Protein AF-A0A4Y2KML9-F1 (afdb_monomer_lite)

Structure (mmCIF, N/CA/C/O backbone):
data_AF-A0A4Y2KML9-F1
#
_entry.id   AF-A0A4Y2KML9-F1
#
loop_
_atom_site.group_PDB
_atom_site.id
_atom_site.type_symbol
_atom_site.label_atom_id
_atom_site.label_alt_id
_atom_site.label_comp_id
_atom_site.label_asym_id
_atom_site.label_entity_id
_atom_site.label_seq_id
_atom_site.pdbx_PDB_ins_code
_atom_site.Cartn_x
_atom_site.Cartn_y
_atom_site.Cartn_z
_atom_site.occupancy
_atom_site.B_iso_or_equiv
_atom_site.auth_seq_id
_atom_site.auth_comp_id
_atom_site.auth_asym_id
_atom_site.auth_atom_id
_atom_site.pdbx_PDB_model_num
ATOM 1 N N . MET A 1 1 ? -44.188 -19.562 50.769 1.00 48.34 1 MET A N 1
ATOM 2 C CA . MET A 1 1 ? -44.183 -19.152 49.344 1.00 48.34 1 MET A CA 1
ATOM 3 C C . MET A 1 1 ? -45.116 -17.981 49.024 1.00 48.34 1 MET A C 1
ATOM 5 O O . MET A 1 1 ? -44.827 -17.300 48.056 1.00 48.34 1 MET A O 1
ATOM 9 N N . LEU A 1 2 ? -46.196 -17.714 49.779 1.00 52.53 2 LEU A N 1
ATOM 10 C CA . LEU A 1 2 ? -47.067 -16.542 49.535 1.00 52.53 2 LEU A CA 1
ATOM 11 C C . LEU A 1 2 ? -46.598 -15.245 50.235 1.00 52.53 2 LEU A C 1
ATOM 13 O O . LEU A 1 2 ? -46.900 -14.156 49.758 1.00 52.53 2 LEU A O 1
ATOM 17 N N . GLU A 1 3 ? -45.834 -15.335 51.329 1.00 53.62 3 GLU A N 1
ATOM 18 C CA . GLU A 1 3 ? -45.327 -14.147 52.048 1.00 53.62 3 GLU A CA 1
ATOM 19 C C . GLU A 1 3 ? -44.185 -13.434 51.309 1.00 53.62 3 GLU A C 1
ATOM 21 O O . GLU A 1 3 ? -44.207 -12.212 51.192 1.00 53.62 3 GLU A O 1
ATOM 26 N N . GLU A 1 4 ? -43.254 -14.180 50.704 1.00 56.12 4 GLU A N 1
ATOM 27 C CA . GLU A 1 4 ? -42.135 -13.605 49.934 1.00 56.12 4 GLU A CA 1
ATOM 28 C C . GLU A 1 4 ? -42.608 -12.809 48.705 1.00 56.12 4 GLU A C 1
ATOM 30 O O . GLU A 1 4 ? -41.974 -11.827 48.320 1.00 56.12 4 GLU A O 1
ATOM 35 N N . SER A 1 5 ? -43.747 -13.179 48.098 1.00 61.53 5 SER A N 1
ATOM 36 C CA . SER A 1 5 ? -44.307 -12.405 46.983 1.00 61.53 5 SER A CA 1
ATOM 37 C C . SER A 1 5 ? -44.914 -11.077 47.431 1.00 61.53 5 SER A C 1
ATOM 39 O O . SER A 1 5 ? -44.909 -10.129 46.653 1.00 61.53 5 SER A O 1
ATOM 41 N N . SER A 1 6 ? -45.412 -10.997 48.669 1.00 72.19 6 SER A N 1
ATOM 42 C CA . SER A 1 6 ? -46.031 -9.787 49.228 1.00 72.19 6 SER A CA 1
ATOM 43 C C . SER A 1 6 ? -44.983 -8.725 49.575 1.00 72.19 6 SER A C 1
ATOM 45 O O . SER A 1 6 ? -45.128 -7.559 49.207 1.00 72.19 6 SER A O 1
ATOM 47 N N . GLU A 1 7 ? -43.872 -9.133 50.198 1.00 75.00 7 GLU A N 1
ATOM 48 C CA . GLU A 1 7 ? -42.750 -8.227 50.479 1.00 75.00 7 GLU A CA 1
ATOM 49 C C . GLU A 1 7 ? -42.095 -7.711 49.197 1.00 75.00 7 GLU A C 1
ATOM 51 O O . GLU A 1 7 ? -41.785 -6.522 49.092 1.00 75.00 7 GLU A O 1
ATOM 56 N N . LEU A 1 8 ? -41.932 -8.578 48.193 1.00 75.25 8 LEU A N 1
ATOM 57 C CA . LEU A 1 8 ? -41.386 -8.183 46.899 1.00 75.25 8 LEU A CA 1
ATOM 58 C C . LEU A 1 8 ? -42.303 -7.183 46.179 1.00 75.25 8 LEU A C 1
ATOM 60 O O . LEU A 1 8 ? -41.810 -6.192 45.646 1.00 75.25 8 LEU A O 1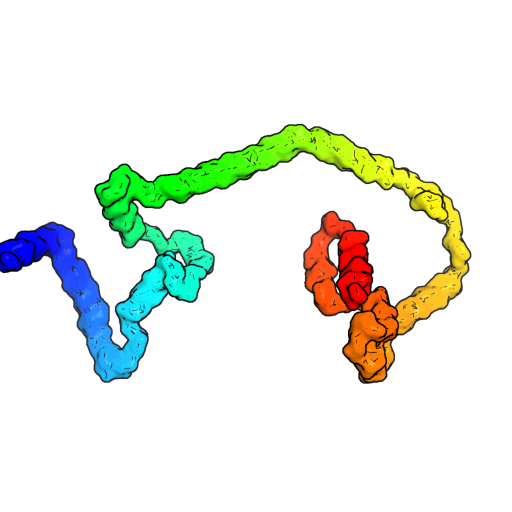
ATOM 64 N N . LEU A 1 9 ? -43.622 -7.400 46.203 1.00 76.31 9 LEU A N 1
ATOM 65 C CA . LEU A 1 9 ? -44.612 -6.469 45.648 1.00 76.31 9 LEU A CA 1
ATOM 66 C C . LEU A 1 9 ? -44.561 -5.105 46.342 1.00 76.31 9 LEU A C 1
ATOM 68 O O . LEU A 1 9 ? -44.447 -4.085 45.668 1.00 76.31 9 LEU A O 1
ATOM 72 N N . SER A 1 10 ? -44.537 -5.086 47.676 1.00 79.31 10 SER A N 1
ATOM 73 C CA . SER A 1 10 ? -44.427 -3.853 48.466 1.00 79.31 10 SER A CA 1
ATOM 74 C C . SER A 1 10 ? -43.116 -3.098 48.192 1.00 79.31 10 SER A C 1
ATOM 76 O O . SER A 1 10 ? -43.088 -1.869 48.057 1.00 79.31 10 SER A O 1
ATOM 78 N N . LEU A 1 11 ? -42.006 -3.822 48.011 1.00 75.69 11 LEU A N 1
ATOM 79 C CA . LEU A 1 11 ? -40.723 -3.242 47.612 1.00 75.69 11 LEU A CA 1
ATOM 80 C C . LEU A 1 11 ? -40.768 -2.674 46.181 1.00 75.69 11 LEU A C 1
ATOM 82 O O . LEU A 1 11 ? -40.203 -1.612 45.904 1.00 75.69 11 LEU A O 1
ATOM 86 N N . MET A 1 12 ? -41.445 -3.355 45.258 1.00 70.12 12 MET A N 1
ATOM 87 C CA . MET A 1 12 ? -41.606 -2.906 43.873 1.00 70.12 12 MET A CA 1
ATOM 88 C C . MET A 1 12 ? -42.525 -1.682 43.760 1.00 70.12 12 MET A C 1
ATOM 90 O O . MET A 1 12 ? -42.258 -0.801 42.940 1.00 70.12 12 MET A O 1
ATOM 94 N N . GLU A 1 13 ? -43.563 -1.592 44.591 1.00 77.19 13 GLU A N 1
ATOM 95 C CA . GLU A 1 13 ? -44.443 -0.423 44.684 1.00 77.19 13 GLU A CA 1
ATOM 96 C C . GLU A 1 13 ? -43.721 0.777 45.306 1.00 77.19 13 GLU A C 1
ATOM 98 O O . GLU A 1 13 ? -43.685 1.853 44.705 1.00 77.19 13 GLU A O 1
ATOM 103 N N . SER A 1 14 ? -43.069 0.592 46.459 1.00 78.06 14 SER A N 1
ATOM 104 C CA . SER A 1 14 ? -42.352 1.671 47.161 1.00 78.06 14 SER A CA 1
ATOM 105 C C . SER A 1 14 ? -41.148 2.213 46.383 1.00 78.06 14 SER A C 1
ATOM 107 O O . SER A 1 14 ? -40.857 3.407 46.445 1.00 78.06 14 SER A O 1
ATOM 109 N N . SER A 1 15 ? -40.470 1.370 45.598 1.00 76.56 15 SER A N 1
ATOM 110 C CA . SER A 1 15 ? -39.380 1.792 44.706 1.00 76.56 15 SER A CA 1
ATOM 111 C C . SER A 1 15 ? -39.860 2.444 43.403 1.00 76.56 15 SER A C 1
ATOM 113 O O . SER A 1 15 ? -39.039 2.945 42.632 1.00 76.56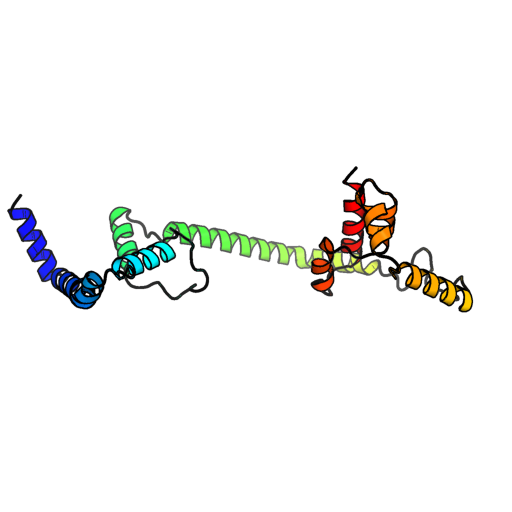 15 SER A O 1
ATOM 115 N N . GLY A 1 16 ? -41.169 2.432 43.124 1.00 74.12 16 GLY A N 1
ATOM 116 C CA . GLY A 1 16 ? -41.745 2.903 41.863 1.00 74.12 16 GLY A CA 1
ATOM 117 C C . GLY A 1 16 ? -41.443 1.998 40.663 1.00 74.12 16 GLY A C 1
ATOM 118 O O . GLY A 1 16 ? -41.801 2.338 39.536 1.00 74.12 16 GLY A O 1
ATOM 119 N N . MET A 1 17 ? -40.805 0.844 40.885 1.00 72.44 17 MET A N 1
ATOM 120 C CA . MET A 1 17 ? -40.477 -0.130 39.846 1.00 72.44 17 MET A CA 1
ATOM 121 C C . MET A 1 17 ? -41.741 -0.698 39.203 1.00 72.44 17 MET A C 1
ATOM 123 O O . MET A 1 17 ? -41.779 -0.842 37.984 1.00 72.44 17 MET A O 1
ATOM 127 N N . LEU A 1 18 ? -42.781 -0.956 40.002 1.00 79.94 18 LEU A N 1
ATOM 128 C CA . LEU A 1 18 ? -44.060 -1.464 39.504 1.00 79.94 18 LEU A CA 1
ATOM 129 C C . LEU A 1 18 ? -44.694 -0.481 38.510 1.00 79.94 18 LEU A C 1
ATOM 131 O O . LEU A 1 18 ? -45.080 -0.869 37.414 1.00 79.94 18 LEU A O 1
ATOM 135 N N . ARG A 1 19 ? -44.667 0.817 38.839 1.00 77.56 19 ARG A N 1
ATOM 136 C CA . ARG A 1 19 ? -45.166 1.884 37.964 1.00 77.56 19 ARG A CA 1
ATOM 137 C C . ARG A 1 19 ? -44.380 1.973 36.655 1.00 77.56 19 ARG A C 1
ATOM 139 O O . ARG A 1 19 ? -44.980 2.109 35.600 1.00 77.56 19 ARG A O 1
ATOM 146 N N . VAL A 1 20 ? -43.051 1.863 36.705 1.00 73.25 20 VAL A N 1
ATOM 147 C CA . VAL A 1 20 ? -42.201 1.878 35.498 1.00 73.25 20 VAL A CA 1
ATOM 148 C C . VAL A 1 20 ? -42.443 0.642 34.625 1.00 73.25 20 VAL A C 1
ATOM 150 O O . VAL A 1 20 ? -42.442 0.743 33.400 1.00 73.25 20 VAL A O 1
ATOM 153 N N . ILE A 1 21 ? -42.662 -0.522 35.243 1.00 74.38 21 ILE A N 1
ATOM 154 C CA . ILE A 1 21 ? -43.019 -1.755 34.533 1.00 74.38 21 ILE A CA 1
ATOM 155 C C . ILE A 1 21 ? -44.382 -1.594 33.854 1.00 74.38 21 ILE A C 1
ATOM 157 O O . ILE A 1 21 ? -44.484 -1.873 32.662 1.00 74.38 21 ILE A O 1
ATOM 161 N N . ASP A 1 22 ? -45.391 -1.086 34.561 1.00 78.06 22 ASP A N 1
ATOM 162 C CA . ASP A 1 22 ? -46.727 -0.852 34.006 1.00 78.06 22 ASP A CA 1
ATOM 163 C C . ASP A 1 22 ? -46.721 0.203 32.896 1.00 78.06 22 ASP A C 1
ATOM 165 O O . ASP A 1 22 ? -47.367 0.028 31.862 1.00 78.06 22 ASP A O 1
ATOM 169 N N . GLU A 1 23 ? -45.965 1.288 33.056 1.00 77.69 23 GLU A N 1
ATOM 170 C CA . GLU A 1 23 ? -45.788 2.310 32.022 1.00 77.69 23 GLU A CA 1
ATOM 171 C C . GLU A 1 23 ? -45.149 1.717 30.756 1.00 77.69 23 GLU A C 1
ATOM 173 O O . GLU A 1 23 ? -45.623 1.974 29.647 1.00 77.69 23 GLU A O 1
ATOM 178 N N . GLU A 1 24 ? -44.122 0.873 30.896 1.00 71.56 24 GLU A N 1
ATOM 179 C CA . GLU A 1 24 ? -43.452 0.255 29.748 1.00 71.56 24 GLU A CA 1
ATOM 180 C C . GLU A 1 24 ? -44.294 -0.872 29.123 1.00 71.56 24 GLU A C 1
ATOM 182 O O . GLU A 1 24 ? -44.293 -1.020 27.901 1.00 71.56 24 GLU A O 1
ATOM 187 N N . ILE A 1 25 ? -45.086 -1.612 29.909 1.00 73.44 25 ILE A N 1
ATOM 188 C CA . ILE A 1 25 ? -46.087 -2.570 29.409 1.00 73.44 25 ILE A CA 1
ATOM 189 C C . ILE A 1 25 ? -47.146 -1.841 28.577 1.00 73.44 25 ILE A C 1
ATOM 191 O O . ILE A 1 25 ? -47.421 -2.235 27.441 1.00 73.44 25 ILE A O 1
ATOM 195 N N . ASN A 1 26 ? -47.704 -0.743 29.084 1.00 72.69 26 ASN A N 1
ATOM 196 C CA . ASN A 1 26 ? -48.706 0.040 28.360 1.00 72.69 26 ASN A CA 1
ATOM 197 C C . ASN A 1 26 ? -48.118 0.690 27.094 1.00 72.69 26 ASN A C 1
ATOM 199 O O . ASN A 1 26 ? -48.730 0.689 26.018 1.00 72.69 26 ASN A O 1
ATOM 203 N N . ARG A 1 27 ? -46.878 1.175 27.171 1.00 70.75 27 ARG A N 1
ATOM 204 C CA . ARG A 1 27 ? -46.174 1.755 26.025 1.00 70.75 27 ARG A CA 1
ATOM 205 C C . ARG A 1 27 ? -45.799 0.719 24.965 1.00 70.75 27 ARG A C 1
ATOM 207 O O . ARG A 1 27 ? -45.917 1.001 23.777 1.00 70.75 27 ARG A O 1
ATOM 214 N N . ALA A 1 28 ? -45.318 -0.457 25.354 1.00 64.06 28 ALA A N 1
ATOM 215 C CA . ALA A 1 28 ? -44.797 -1.445 24.411 1.00 64.06 28 ALA A CA 1
ATOM 216 C C . ALA A 1 28 ? -45.869 -2.419 23.914 1.00 64.06 28 ALA A C 1
ATOM 218 O O . ALA A 1 28 ? -45.901 -2.713 22.724 1.00 64.06 28 ALA A O 1
ATOM 219 N N . LEU A 1 29 ? -46.739 -2.917 24.796 1.00 64.19 29 LEU A N 1
ATOM 220 C CA . LEU A 1 29 ? -47.718 -3.957 24.467 1.00 64.19 29 LEU A CA 1
ATOM 221 C C . LEU A 1 29 ? -49.070 -3.366 24.073 1.00 64.19 29 LEU A C 1
ATOM 223 O O . LEU A 1 29 ? -49.601 -3.722 23.025 1.00 64.19 29 LEU A O 1
ATOM 227 N N . VAL A 1 30 ? -49.611 -2.429 24.859 1.00 68.00 30 VAL A N 1
ATOM 228 C CA . VAL A 1 30 ? -50.941 -1.857 24.573 1.00 68.00 30 VAL A CA 1
ATOM 229 C C . VAL A 1 30 ? -50.886 -0.937 23.356 1.00 68.00 30 VAL A C 1
ATOM 231 O O . VAL A 1 30 ? -51.716 -1.053 22.456 1.00 68.00 30 VAL A O 1
ATOM 234 N N . SER A 1 31 ? -49.857 -0.094 23.257 1.00 65.25 31 SER A N 1
ATOM 235 C CA . SER A 1 31 ? -49.709 0.836 22.124 1.00 65.25 31 SER A CA 1
ATOM 236 C C . SER A 1 31 ? -49.359 0.131 20.803 1.00 65.25 31 SER A C 1
ATOM 238 O O . SER A 1 31 ? -49.627 0.665 19.729 1.00 65.25 31 SER A O 1
ATOM 240 N N . CYS A 1 32 ? -48.798 -1.084 20.872 1.00 57.31 32 CYS A N 1
ATOM 241 C CA . CYS A 1 32 ? -48.471 -1.918 19.707 1.00 57.31 32 CYS A CA 1
ATOM 242 C C . CYS A 1 32 ? -49.433 -3.109 19.538 1.00 57.31 32 CYS A C 1
ATOM 244 O O . CYS A 1 32 ? -49.173 -4.020 18.756 1.00 57.31 32 CYS A O 1
ATOM 246 N N . SER A 1 33 ? -50.568 -3.110 20.241 1.00 65.19 33 SER A N 1
ATOM 247 C CA . SER A 1 33 ? -51.597 -4.151 20.110 1.00 65.19 33 SER A CA 1
ATOM 248 C C . SER A 1 33 ? -52.125 -4.249 18.673 1.00 65.19 33 SER A C 1
ATOM 250 O O . SER A 1 33 ? -52.287 -5.344 18.136 1.00 65.19 33 SER A O 1
ATOM 252 N N . ASN A 1 34 ? -52.267 -3.105 17.999 1.00 62.81 34 ASN A N 1
ATOM 253 C CA . ASN A 1 34 ? -52.681 -3.031 16.600 1.00 62.81 34 ASN A CA 1
ATOM 254 C C . ASN A 1 34 ? -51.694 -3.734 15.651 1.00 62.81 34 ASN A C 1
ATOM 256 O O . ASN A 1 34 ? -52.125 -4.399 14.716 1.00 62.81 34 ASN A O 1
ATOM 260 N N . THR A 1 35 ? -50.376 -3.658 15.878 1.00 60.38 35 THR A N 1
ATOM 261 C CA . THR A 1 35 ? -49.390 -4.339 15.011 1.00 60.38 35 THR A CA 1
ATOM 262 C C . THR A 1 35 ? -49.355 -5.850 15.228 1.00 60.38 35 THR A C 1
ATOM 264 O O . THR A 1 35 ? -48.979 -6.578 14.309 1.00 60.38 35 THR A O 1
ATOM 267 N N . LEU A 1 36 ? -49.798 -6.324 16.400 1.00 56.59 36 LEU A N 1
ATOM 268 C CA . LEU A 1 36 ? -49.996 -7.746 16.692 1.00 56.59 36 LEU A CA 1
ATOM 269 C C . LEU A 1 36 ? -51.141 -8.334 15.849 1.00 56.59 36 LEU A C 1
ATOM 271 O O . LEU A 1 36 ? -51.007 -9.431 15.316 1.00 56.59 36 LEU A O 1
ATOM 275 N N . ILE A 1 37 ? -52.227 -7.569 15.669 1.00 60.12 37 ILE A N 1
ATOM 276 C CA . ILE A 1 37 ? -53.374 -7.937 14.819 1.00 6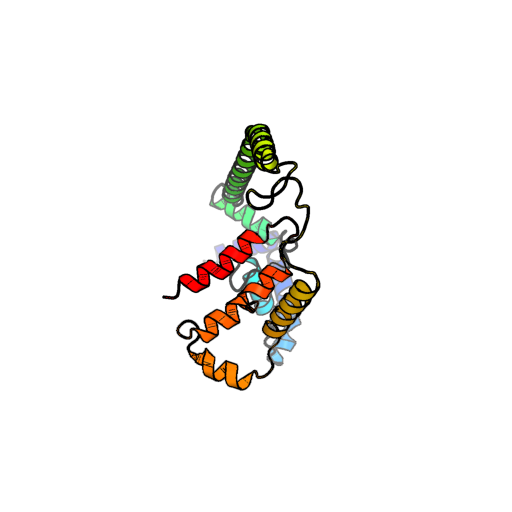0.12 37 ILE A CA 1
ATOM 277 C C . ILE A 1 37 ? -52.954 -8.047 13.342 1.00 60.12 37 ILE A C 1
ATOM 279 O O . ILE A 1 37 ? -53.409 -8.944 12.638 1.00 60.12 37 ILE A O 1
ATOM 283 N N . TYR A 1 38 ? -52.046 -7.180 12.878 1.00 59.09 38 TYR A N 1
ATOM 284 C CA . TYR A 1 38 ? -51.571 -7.155 11.484 1.00 59.09 38 TYR A CA 1
ATOM 285 C C . TYR A 1 38 ? -50.312 -8.004 11.213 1.00 59.09 38 TYR A C 1
ATOM 287 O O . TYR A 1 38 ? -49.761 -7.934 10.116 1.00 59.09 38 TYR A O 1
ATOM 295 N N . ASN A 1 39 ? -49.853 -8.806 12.184 1.00 56.97 39 ASN A N 1
ATOM 296 C CA . ASN A 1 39 ? -48.684 -9.693 12.079 1.00 56.97 39 ASN A CA 1
ATOM 297 C C . ASN A 1 39 ? -47.418 -9.007 11.522 1.00 56.97 39 ASN A C 1
ATOM 299 O O . ASN A 1 39 ? -46.678 -9.562 10.705 1.00 56.97 39 ASN A O 1
ATOM 303 N N . VAL A 1 40 ? -47.179 -7.761 11.936 1.00 56.97 40 VAL A N 1
ATOM 304 C CA . VAL A 1 40 ? -46.013 -6.999 11.484 1.00 56.97 40 VAL A CA 1
ATOM 305 C C . VAL A 1 40 ? -44.826 -7.364 12.384 1.00 56.97 40 VAL A C 1
ATOM 307 O O . VAL A 1 40 ? -44.846 -7.127 13.590 1.00 56.97 40 VAL A O 1
ATOM 310 N N . THR A 1 41 ? -43.773 -7.965 11.818 1.00 54.53 41 THR A N 1
ATOM 311 C CA . THR A 1 41 ? -42.608 -8.510 12.560 1.00 54.53 41 THR A CA 1
ATOM 312 C C . THR A 1 41 ? -41.671 -7.440 13.134 1.00 54.53 41 THR A C 1
ATOM 314 O O . THR A 1 41 ? -40.559 -7.725 13.561 1.00 54.53 41 THR A O 1
ATOM 317 N N . ASN A 1 42 ? -42.075 -6.175 13.140 1.00 55.09 42 ASN A N 1
ATOM 318 C CA . ASN A 1 42 ? -41.329 -5.054 13.708 1.00 55.09 42 ASN A CA 1
ATOM 319 C C . ASN A 1 42 ? -41.682 -4.841 15.191 1.00 55.09 42 ASN A C 1
ATOM 321 O O . ASN A 1 42 ? -41.797 -3.708 15.659 1.00 55.09 42 ASN A O 1
ATOM 325 N N . ASN A 1 43 ? -41.804 -5.946 15.934 1.00 62.84 43 ASN A N 1
ATOM 326 C CA . ASN A 1 43 ? -42.044 -5.950 17.372 1.00 62.84 43 ASN A CA 1
ATOM 327 C C . ASN A 1 43 ? -41.015 -5.037 18.082 1.00 62.84 43 ASN A C 1
ATOM 329 O O . ASN A 1 43 ? -39.804 -5.245 17.929 1.00 62.84 43 ASN A O 1
ATOM 333 N N . PRO A 1 44 ? -41.447 -4.047 18.886 1.00 57.38 44 PRO A N 1
ATOM 334 C CA . PRO A 1 44 ? -40.551 -3.215 19.686 1.00 57.38 44 PRO A CA 1
ATOM 335 C C . PRO A 1 44 ? -39.585 -4.031 20.548 1.00 57.38 44 PRO A C 1
ATOM 337 O O . PRO A 1 44 ? -38.439 -3.625 20.719 1.00 57.38 44 PRO A O 1
ATOM 340 N N . ALA A 1 45 ? -39.997 -5.205 21.034 1.00 52.88 45 ALA A N 1
ATOM 341 C CA . ALA A 1 45 ? -39.131 -6.114 21.777 1.00 52.88 45 ALA A CA 1
ATOM 342 C C . ALA A 1 45 ? -38.003 -6.685 20.904 1.00 52.88 45 ALA A C 1
ATOM 344 O O . ALA A 1 45 ? -36.863 -6.774 21.359 1.00 52.88 45 ALA A O 1
ATOM 345 N N . GLU A 1 46 ? -38.273 -7.007 19.636 1.00 55.88 46 GLU A N 1
ATOM 346 C CA . GLU A 1 46 ? -37.232 -7.409 18.686 1.00 55.88 46 GLU A CA 1
ATOM 347 C C . GLU A 1 46 ? -36.318 -6.240 18.338 1.00 55.88 46 GLU A C 1
ATOM 349 O O . GLU A 1 46 ? -35.102 -6.414 18.291 1.00 55.88 46 GLU A O 1
ATOM 354 N N . ASN A 1 47 ? -36.864 -5.034 18.174 1.00 62.72 47 ASN A N 1
ATOM 355 C CA . ASN A 1 47 ? -36.059 -3.841 17.935 1.00 62.72 47 ASN A CA 1
ATOM 356 C C . ASN A 1 47 ? -35.155 -3.522 19.141 1.00 62.72 47 ASN A C 1
ATOM 358 O O . ASN A 1 47 ? -33.956 -3.305 18.971 1.00 62.72 47 ASN A O 1
ATOM 362 N N . ASN A 1 48 ? -35.686 -3.593 20.364 1.00 59.28 48 ASN A N 1
ATOM 363 C CA . ASN A 1 48 ? -34.945 -3.410 21.613 1.00 59.28 48 ASN A CA 1
ATOM 364 C C . ASN A 1 48 ? -33.881 -4.493 21.795 1.00 59.28 48 ASN A C 1
ATOM 366 O O . ASN A 1 48 ? -32.730 -4.179 22.099 1.00 59.28 48 ASN A O 1
ATOM 370 N N . ARG A 1 49 ? -34.216 -5.759 21.524 1.00 62.09 49 ARG A N 1
ATOM 371 C CA . ARG A 1 49 ? -33.256 -6.867 21.537 1.00 62.09 49 ARG A CA 1
ATOM 372 C C . ARG A 1 49 ? -32.172 -6.682 20.480 1.00 62.09 49 ARG A C 1
ATOM 374 O O . ARG A 1 49 ? -31.010 -6.968 20.743 1.00 62.09 49 ARG A O 1
ATOM 381 N N . ASN A 1 50 ? -32.506 -6.137 19.315 1.00 61.50 50 ASN A N 1
ATOM 382 C CA . ASN A 1 50 ? -31.543 -5.828 18.264 1.00 61.50 50 ASN A CA 1
ATOM 383 C C . ASN A 1 50 ? -30.623 -4.657 18.665 1.00 61.50 50 ASN A C 1
ATOM 385 O O . ASN A 1 50 ? -29.417 -4.728 18.438 1.00 61.50 50 ASN A O 1
ATOM 389 N N . GLN A 1 51 ? -31.143 -3.614 19.325 1.00 59.06 51 GLN A N 1
ATOM 390 C CA . GLN A 1 51 ? -30.320 -2.543 19.910 1.00 59.06 51 GLN A CA 1
ATOM 391 C C . GLN A 1 51 ? -29.409 -3.079 21.024 1.00 59.06 51 GLN A C 1
ATOM 393 O O . GLN A 1 51 ? -28.213 -2.793 21.023 1.00 59.06 51 GLN A O 1
ATOM 398 N N . PHE A 1 52 ? -29.934 -3.921 21.916 1.00 59.56 52 PHE A N 1
ATOM 399 C CA . PHE A 1 52 ? -29.174 -4.597 22.968 1.00 59.56 52 PHE A CA 1
ATOM 400 C C . PHE A 1 52 ? -28.058 -5.485 22.390 1.00 59.56 52 PHE A C 1
ATOM 402 O O . PHE A 1 52 ? -26.903 -5.412 22.802 1.00 59.56 52 PHE A O 1
ATOM 409 N N . CYS A 1 53 ? -28.346 -6.282 21.359 1.00 60.66 53 CYS A N 1
ATOM 410 C CA . CYS A 1 53 ? -27.338 -7.109 20.695 1.00 60.66 53 CYS A CA 1
ATOM 411 C C . CYS A 1 53 ? -26.292 -6.285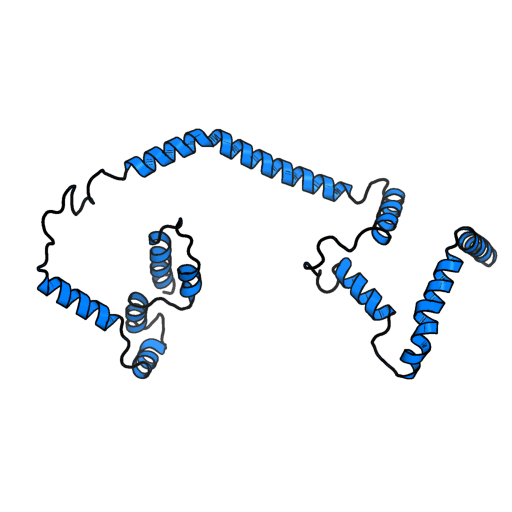 19.922 1.00 60.66 53 CYS A C 1
ATOM 413 O O . CYS A 1 53 ? -25.149 -6.731 19.797 1.00 60.66 53 CYS A O 1
ATOM 415 N N . LYS A 1 54 ? -26.640 -5.092 19.416 1.00 60.00 54 LYS A N 1
ATOM 416 C CA . LYS A 1 54 ? -25.685 -4.159 18.787 1.00 60.00 54 LYS A CA 1
ATOM 417 C C . LYS A 1 54 ? -24.740 -3.512 19.804 1.00 60.00 54 LYS A C 1
ATOM 419 O O . LYS A 1 54 ? -23.588 -3.255 19.461 1.00 60.00 54 LYS A O 1
ATOM 424 N N . THR A 1 55 ? -25.189 -3.282 21.039 1.00 51.19 55 THR A N 1
ATOM 425 C CA . THR A 1 55 ? -24.382 -2.661 22.105 1.00 51.19 55 THR A CA 1
ATOM 426 C C . THR A 1 55 ? -23.528 -3.665 22.880 1.00 51.19 55 THR A C 1
ATOM 428 O O . THR A 1 55 ? -22.376 -3.363 23.183 1.00 51.19 55 THR A O 1
ATOM 431 N N . PHE A 1 56 ? -24.037 -4.872 23.141 1.00 53.09 56 PHE A N 1
ATOM 432 C CA . PHE A 1 56 ? -23.315 -5.934 23.861 1.00 53.09 56 PHE A CA 1
ATOM 433 C C . PHE A 1 56 ? -22.499 -6.872 22.951 1.00 53.09 56 PHE A C 1
ATOM 435 O O . PHE A 1 56 ? -21.816 -7.768 23.440 1.00 53.09 56 PHE A O 1
ATOM 442 N N . GLY A 1 57 ? -22.513 -6.649 21.631 1.00 49.25 57 GLY A N 1
ATOM 443 C CA . GLY A 1 57 ? -21.608 -7.321 20.690 1.00 49.25 57 GLY A CA 1
ATOM 444 C C . GLY A 1 57 ? -22.082 -8.678 20.162 1.00 49.25 57 GLY A C 1
ATOM 445 O O . GLY A 1 57 ? -21.265 -9.461 19.691 1.00 49.25 57 GLY A O 1
ATOM 446 N N . GLY A 1 58 ? -23.388 -8.953 20.185 1.00 51.31 58 GLY A N 1
ATOM 447 C CA . GLY A 1 58 ? -23.951 -10.237 19.756 1.00 51.31 58 GLY A CA 1
ATOM 448 C C . GLY A 1 58 ? -24.085 -10.439 18.241 1.00 51.31 58 GLY A C 1
ATOM 449 O O . GLY A 1 58 ? -24.198 -11.580 17.805 1.00 51.31 58 GLY A O 1
ATOM 450 N N . LYS A 1 59 ? -24.096 -9.381 17.410 1.00 49.16 59 LYS A N 1
ATOM 451 C CA . LYS A 1 59 ? -24.316 -9.568 15.952 1.00 49.16 59 LYS A CA 1
ATOM 452 C C . LYS A 1 59 ? -23.530 -8.660 15.000 1.00 49.16 59 LYS A C 1
ATOM 454 O O . LYS A 1 59 ? -23.379 -9.029 13.843 1.00 49.16 59 LYS A O 1
ATOM 459 N N . ARG A 1 60 ? -23.009 -7.520 15.471 1.00 50.28 60 ARG A N 1
ATOM 460 C CA . ARG A 1 60 ? -21.954 -6.653 14.886 1.00 50.28 60 ARG A CA 1
ATOM 461 C C . ARG A 1 60 ? -22.004 -5.337 15.666 1.00 50.28 60 ARG A C 1
ATOM 463 O O . ARG A 1 60 ? -23.064 -4.721 15.732 1.00 50.28 60 ARG A O 1
ATOM 470 N N . ILE A 1 61 ? -20.896 -4.939 16.290 1.00 54.00 61 ILE A N 1
ATOM 471 C CA . ILE A 1 61 ? -20.804 -3.658 17.007 1.00 54.00 61 ILE A CA 1
ATOM 472 C C . ILE A 1 61 ? -20.869 -2.540 15.963 1.00 54.00 61 ILE A C 1
ATOM 474 O O . ILE A 1 61 ? -20.057 -2.509 15.038 1.00 54.00 61 ILE A O 1
ATOM 478 N N . ASP A 1 62 ? -21.843 -1.644 16.092 1.00 50.12 62 ASP A N 1
ATOM 479 C CA . ASP A 1 62 ? -21.978 -0.492 15.204 1.00 50.12 62 ASP A CA 1
ATOM 480 C C . ASP A 1 62 ? -20.976 0.600 15.615 1.00 50.12 62 ASP A C 1
ATOM 482 O O . ASP A 1 62 ? -21.203 1.376 16.546 1.00 50.12 62 ASP A O 1
ATOM 486 N N . PHE A 1 63 ? -19.824 0.631 14.941 1.00 51.41 63 PHE A N 1
ATOM 487 C CA . PHE A 1 63 ? -18.738 1.574 15.226 1.00 51.41 63 PHE A CA 1
ATOM 488 C C . PHE A 1 63 ? -19.073 3.029 14.860 1.00 51.41 63 PHE A C 1
ATOM 490 O O . PHE A 1 63 ? -18.349 3.930 15.283 1.00 51.41 63 PHE A O 1
ATOM 497 N N . ALA A 1 64 ? -20.154 3.282 14.109 1.00 49.69 64 ALA A N 1
ATOM 498 C CA . ALA A 1 64 ? -20.572 4.638 13.750 1.00 49.69 64 ALA A CA 1
ATOM 499 C C . ALA A 1 64 ? -21.158 5.412 14.945 1.00 49.69 64 ALA A C 1
ATOM 501 O O . ALA A 1 64 ? -21.101 6.638 14.975 1.00 49.69 64 ALA A O 1
ATOM 502 N N . LYS A 1 65 ? -21.665 4.709 15.968 1.00 50.06 65 LYS A N 1
ATOM 503 C CA . LYS A 1 65 ? -22.195 5.300 17.211 1.00 50.06 65 LYS A CA 1
ATOM 504 C C . LYS A 1 65 ? -21.184 5.271 18.358 1.00 50.06 65 LYS A C 1
ATOM 506 O O . LYS A 1 65 ? -21.537 5.031 19.514 1.00 50.06 65 LYS A O 1
ATOM 511 N N . ALA A 1 66 ? -19.911 5.508 18.057 1.00 42.81 66 ALA A N 1
ATOM 512 C CA . ALA A 1 66 ? -18.891 5.683 19.081 1.00 42.81 66 ALA A CA 1
ATOM 513 C C . ALA A 1 66 ? -19.185 6.952 19.912 1.00 42.81 66 ALA A C 1
ATOM 515 O O . ALA A 1 66 ? -18.768 8.045 19.548 1.00 42.81 66 ALA A O 1
ATOM 516 N N . GLY A 1 67 ? -19.914 6.804 21.025 1.00 48.91 67 GLY A N 1
ATOM 517 C CA . GLY A 1 67 ? -20.055 7.845 22.054 1.00 48.91 67 GLY A CA 1
ATOM 518 C C . GLY A 1 67 ? -21.470 8.180 22.538 1.00 48.91 67 GLY A C 1
ATOM 519 O O . GLY A 1 67 ? -21.579 8.919 23.507 1.00 48.91 67 GLY A O 1
ATOM 520 N N . THR A 1 68 ? -22.545 7.658 21.935 1.00 43.81 68 THR A N 1
ATOM 521 C CA . THR A 1 68 ? -23.919 8.141 22.230 1.00 43.81 68 THR A CA 1
ATOM 522 C C . THR A 1 68 ? -24.828 7.179 22.992 1.00 43.81 68 THR A C 1
ATOM 524 O O . THR A 1 68 ? -25.955 7.542 23.308 1.00 43.81 68 THR A O 1
ATOM 527 N N . CYS A 1 69 ? -24.377 5.970 23.335 1.00 46.62 69 CYS A N 1
ATOM 528 C CA . CYS A 1 69 ? -25.207 5.009 24.071 1.00 46.62 69 CYS A CA 1
ATOM 529 C C . CYS A 1 69 ? -24.561 4.602 25.394 1.00 46.62 69 CYS A C 1
ATOM 531 O O . CYS A 1 69 ? -24.115 3.475 25.573 1.00 46.62 69 CYS A O 1
ATOM 533 N N . GLN A 1 70 ? -24.464 5.548 26.316 1.00 50.25 70 GLN A N 1
ATOM 534 C CA . GLN A 1 70 ? -24.080 5.301 27.700 1.00 50.25 70 GLN A CA 1
ATOM 535 C C . GLN A 1 70 ? -24.834 6.346 28.498 1.00 50.25 70 GLN A C 1
ATOM 537 O O . GLN A 1 70 ? -24.612 7.497 28.177 1.00 50.25 70 GLN A O 1
ATOM 542 N N . GLN A 1 71 ? -25.718 5.993 29.437 1.00 52.59 71 GLN A N 1
ATOM 543 C CA . GLN A 1 71 ? -25.790 6.643 30.762 1.00 52.59 71 GLN A CA 1
ATOM 544 C C . GLN A 1 71 ? -26.637 5.811 31.753 1.00 52.59 71 GLN A C 1
ATOM 546 O O . GLN A 1 71 ? -26.061 5.438 32.767 1.00 52.59 71 GLN A O 1
ATOM 551 N N . PRO A 1 72 ? -27.886 5.364 31.490 1.00 46.53 72 PRO A N 1
ATOM 552 C CA . PRO A 1 72 ? -28.679 4.706 32.545 1.00 46.53 72 PRO A CA 1
ATOM 553 C C . PRO A 1 72 ? -28.349 3.215 32.754 1.00 46.53 72 PRO A C 1
ATOM 555 O O . PRO A 1 72 ? -27.914 2.809 33.829 1.00 46.53 72 PRO A O 1
ATOM 558 N N . ALA A 1 73 ? -28.457 2.383 31.709 1.00 49.22 73 ALA A N 1
ATOM 559 C CA . ALA A 1 73 ? -28.253 0.930 31.833 1.00 49.22 73 ALA A CA 1
ATOM 560 C C . ALA A 1 73 ? -26.825 0.560 32.284 1.00 49.22 73 ALA A C 1
ATOM 562 O O . ALA A 1 73 ? -26.612 -0.395 33.028 1.00 49.22 73 ALA A O 1
ATOM 563 N N . GLN A 1 74 ? -25.828 1.352 31.881 1.00 59.38 74 GLN A N 1
ATOM 564 C CA . GLN A 1 74 ? -24.436 1.134 32.278 1.00 59.38 74 GLN A CA 1
ATOM 565 C C . GLN A 1 74 ? -24.145 1.535 33.731 1.00 59.38 74 GLN A C 1
ATOM 567 O O . GLN A 1 74 ? -23.232 0.969 34.332 1.00 59.38 74 GLN A O 1
ATOM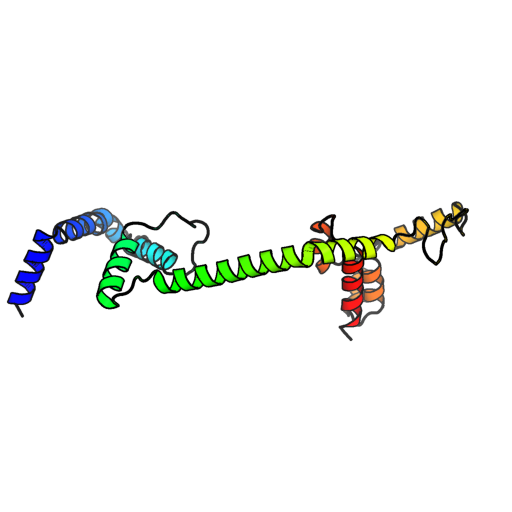 572 N N . GLN A 1 75 ? -24.907 2.474 34.307 1.00 62.28 75 GLN A N 1
ATOM 573 C CA . GLN A 1 75 ? -24.780 2.843 35.720 1.00 62.28 75 GLN A CA 1
ATOM 574 C C . GLN A 1 75 ? -25.285 1.724 36.631 1.00 62.28 75 GLN A C 1
ATOM 576 O O . GLN A 1 75 ? -24.579 1.356 37.567 1.00 62.28 75 GLN A O 1
ATOM 581 N N . TRP A 1 76 ? -26.430 1.118 36.305 1.00 64.19 76 TRP A N 1
ATOM 582 C CA . TRP A 1 76 ? -26.946 -0.030 37.054 1.00 64.19 76 TRP A CA 1
ATOM 583 C C . TRP A 1 76 ? -25.983 -1.223 37.003 1.00 64.19 76 TRP A C 1
ATOM 585 O O . TRP A 1 76 ? -25.583 -1.746 38.041 1.00 64.19 76 TRP A O 1
ATOM 595 N N . HIS A 1 77 ? -25.492 -1.585 35.811 1.00 63.16 77 HIS A N 1
ATOM 596 C CA . HIS A 1 77 ? -24.484 -2.643 35.675 1.00 63.16 77 HIS A CA 1
ATOM 597 C C . HIS A 1 77 ? -23.208 -2.352 36.469 1.00 63.16 77 HIS A C 1
ATOM 599 O O . HIS A 1 77 ? -22.591 -3.274 36.999 1.00 63.16 77 HIS A O 1
ATOM 605 N N . LYS A 1 78 ? -22.797 -1.083 36.556 1.00 68.38 78 LYS A N 1
ATOM 606 C CA . LYS A 1 78 ? -21.649 -0.681 37.368 1.00 68.38 78 LYS A CA 1
ATOM 607 C C . LYS A 1 78 ? -21.911 -0.915 38.857 1.00 68.38 78 LYS A C 1
ATOM 609 O O . LYS A 1 78 ? -21.064 -1.521 39.505 1.00 68.38 78 LYS A O 1
ATOM 614 N N . GLN A 1 79 ? -23.066 -0.483 39.358 1.00 73.38 79 GLN A N 1
ATOM 615 C CA . GLN A 1 79 ? -23.460 -0.621 40.762 1.00 73.38 79 GLN A CA 1
ATOM 616 C C . GLN A 1 79 ? -23.604 -2.090 41.174 1.00 73.38 79 GLN A C 1
ATOM 618 O O . GLN A 1 79 ? -23.010 -2.504 42.162 1.00 73.38 79 GLN A O 1
ATOM 623 N N . VAL A 1 80 ? -24.301 -2.909 40.380 1.00 74.88 80 VAL A N 1
ATOM 624 C CA . VAL A 1 80 ? -24.473 -4.344 40.667 1.00 74.88 80 VAL A CA 1
ATOM 625 C C . VAL A 1 80 ? -23.128 -5.066 40.709 1.00 74.88 80 VAL A C 1
ATOM 627 O O . VAL A 1 80 ? -22.866 -5.845 41.618 1.00 74.88 80 VAL A O 1
ATOM 630 N N . ASN A 1 81 ? -22.239 -4.793 39.754 1.00 69.62 81 ASN A N 1
ATOM 631 C CA . ASN A 1 81 ? -20.941 -5.462 39.701 1.00 69.62 81 ASN A CA 1
ATOM 632 C C . ASN A 1 81 ? -20.017 -5.003 40.848 1.00 69.62 81 ASN A C 1
ATOM 634 O O . ASN A 1 81 ? -19.260 -5.811 41.381 1.00 69.62 81 ASN A O 1
ATOM 638 N N . GLU A 1 82 ? -20.124 -3.739 41.274 1.00 80.62 82 GLU A N 1
ATOM 639 C CA . GLU A 1 82 ? -19.446 -3.214 42.469 1.00 80.62 82 GLU A CA 1
ATOM 640 C C . GLU A 1 82 ? -19.930 -3.898 43.752 1.00 80.62 82 GLU A C 1
ATOM 642 O O . GLU A 1 82 ? -19.097 -4.257 44.580 1.00 80.62 82 GLU A O 1
ATOM 647 N N . VAL A 1 83 ? -21.234 -4.154 43.879 1.00 81.38 83 VAL A N 1
ATOM 648 C CA . VAL A 1 83 ? -21.824 -4.873 45.021 1.00 81.38 83 VAL A CA 1
ATOM 649 C C . VAL A 1 83 ? -21.424 -6.352 45.024 1.00 81.38 83 VAL A C 1
ATOM 651 O O . VAL A 1 83 ? -20.981 -6.863 46.047 1.00 81.38 83 VAL A O 1
ATOM 654 N N . VAL A 1 84 ? -21.520 -7.041 43.882 1.00 77.38 84 VAL A N 1
ATOM 655 C CA . VAL A 1 84 ? -21.258 -8.490 43.783 1.00 77.38 84 VAL A CA 1
ATOM 656 C C . VAL A 1 84 ? -19.770 -8.824 43.905 1.00 77.38 84 VAL A C 1
ATOM 658 O O . VAL A 1 84 ? -19.404 -9.820 44.521 1.00 77.38 84 VAL A O 1
ATOM 661 N N . THR A 1 85 ? -18.891 -8.020 43.301 1.00 77.38 85 THR A N 1
ATOM 662 C CA . THR A 1 85 ? -17.451 -8.336 43.223 1.00 77.38 85 THR A CA 1
ATOM 663 C C . THR A 1 85 ? -16.579 -7.493 44.153 1.00 77.38 85 THR A C 1
ATOM 665 O O . THR A 1 85 ? -15.364 -7.708 44.220 1.00 77.38 85 THR A O 1
ATOM 668 N N . GLY A 1 86 ? -17.163 -6.498 44.834 1.00 81.31 86 GLY A N 1
ATOM 669 C CA . GLY A 1 86 ? -16.446 -5.517 45.654 1.00 81.31 86 GLY A CA 1
ATOM 670 C C . GLY A 1 86 ? -15.507 -4.604 44.854 1.00 81.31 86 GLY A C 1
ATOM 671 O O . GLY A 1 86 ? -14.672 -3.907 45.431 1.00 81.31 86 GLY A O 1
ATOM 672 N N . LYS A 1 87 ? -15.559 -4.642 43.514 1.00 76.56 87 LYS A N 1
ATOM 673 C CA . LYS A 1 87 ? -14.628 -3.937 42.623 1.00 76.56 87 LYS A CA 1
ATOM 674 C C . LYS A 1 87 ? -15.380 -3.284 41.476 1.00 76.56 87 LYS A C 1
ATOM 676 O O . LYS A 1 87 ? -16.299 -3.855 40.903 1.00 76.56 87 LYS A O 1
ATOM 681 N N . SER A 1 88 ? -14.919 -2.104 41.063 1.00 76.38 88 SER A N 1
ATOM 682 C CA . SER A 1 88 ? -15.503 -1.449 39.894 1.00 76.38 88 SER A CA 1
ATOM 683 C C . SER A 1 88 ? -15.255 -2.278 38.631 1.00 76.38 88 SER A C 1
ATOM 685 O O . SER A 1 88 ? -14.093 -2.619 38.365 1.00 76.38 88 SER A O 1
ATOM 687 N N . PRO A 1 89 ? -16.269 -2.524 37.782 1.00 69.88 89 PRO A N 1
ATOM 688 C CA . PRO A 1 89 ? -16.082 -3.227 36.510 1.00 69.88 89 PRO A CA 1
ATOM 689 C C . PRO A 1 89 ? -15.152 -2.475 35.548 1.00 69.88 89 PRO A C 1
ATOM 691 O O . PRO A 1 89 ? -14.605 -3.053 34.613 1.00 69.88 89 PRO A O 1
ATOM 694 N N . THR A 1 90 ? -14.893 -1.188 35.803 1.00 73.25 90 THR A N 1
ATOM 695 C CA . THR A 1 90 ? -13.904 -0.402 35.053 1.00 73.25 90 THR A CA 1
ATOM 696 C C . THR A 1 90 ? -12.453 -0.662 35.470 1.00 73.25 90 THR A C 1
ATOM 698 O O . THR A 1 90 ? -11.535 -0.214 34.784 1.00 73.25 90 THR A O 1
ATOM 701 N N . THR A 1 91 ? -12.197 -1.397 36.557 1.00 75.69 91 THR A N 1
ATOM 702 C CA . THR A 1 91 ? -10.843 -1.621 37.101 1.00 75.69 91 THR A CA 1
ATOM 703 C C . THR A 1 91 ? -9.912 -2.357 36.125 1.00 75.69 91 THR A C 1
ATOM 705 O O . THR A 1 91 ? -8.797 -1.869 35.899 1.00 75.69 91 THR A O 1
ATOM 708 N N . PRO A 1 92 ? -10.326 -3.464 35.470 1.00 74.94 92 PRO A N 1
ATOM 709 C CA . PRO A 1 92 ? -9.493 -4.134 34.469 1.00 74.94 92 PRO A CA 1
ATOM 710 C C . PRO A 1 92 ? -9.203 -3.234 33.262 1.00 74.94 92 PRO A C 1
ATOM 712 O O . PRO A 1 92 ? -8.062 -3.152 32.801 1.00 74.94 92 PRO A O 1
ATOM 715 N N . LEU A 1 93 ? -10.211 -2.483 32.804 1.00 75.31 93 LEU A N 1
ATOM 716 C CA . LEU A 1 93 ? -10.070 -1.540 31.695 1.00 75.31 93 LEU A CA 1
ATOM 717 C C . LEU A 1 93 ? -9.106 -0.397 32.044 1.00 75.31 93 LEU A C 1
ATOM 719 O O . LEU A 1 93 ? -8.214 -0.083 31.259 1.00 75.31 93 LEU A O 1
ATOM 723 N N . ARG A 1 94 ? -9.211 0.182 33.246 1.00 80.62 94 ARG A N 1
ATOM 724 C CA . ARG A 1 94 ? -8.276 1.204 33.748 1.00 80.62 94 ARG A CA 1
ATOM 725 C C . ARG A 1 94 ? -6.848 0.670 33.814 1.00 80.62 94 ARG A C 1
ATOM 727 O O . ARG A 1 94 ? -5.922 1.371 33.406 1.00 80.62 94 ARG A O 1
ATOM 734 N N . LYS A 1 95 ? -6.653 -0.576 34.263 1.00 83.06 95 LYS A N 1
ATOM 735 C CA . LYS A 1 95 ? -5.337 -1.236 34.278 1.00 83.06 95 LYS A CA 1
ATOM 736 C C . LYS A 1 95 ? -4.777 -1.387 32.860 1.00 83.06 95 LYS A C 1
ATOM 738 O O . LYS A 1 95 ? -3.631 -1.007 32.622 1.00 83.06 95 LYS A O 1
ATOM 743 N N . TYR A 1 96 ? -5.590 -1.850 31.910 1.00 80.31 96 TYR A N 1
A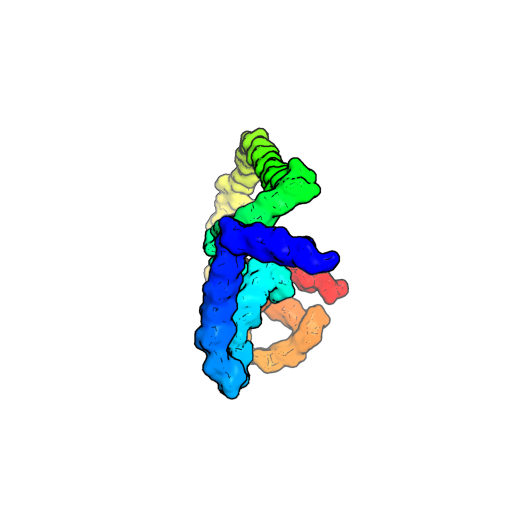TOM 744 C CA . TYR A 1 96 ? -5.206 -1.963 30.500 1.00 80.31 96 TYR A CA 1
ATOM 745 C C . TYR A 1 96 ? -4.827 -0.605 29.888 1.00 80.31 96 TYR A C 1
ATOM 747 O O . TYR A 1 96 ? -3.749 -0.464 29.303 1.00 80.31 96 TYR A O 1
ATOM 755 N N . LEU A 1 97 ? -5.668 0.418 30.072 1.00 84.06 97 LEU A N 1
ATOM 756 C CA . LEU A 1 97 ? -5.415 1.771 29.572 1.00 84.06 97 LEU A CA 1
ATOM 757 C C . LEU A 1 97 ? -4.141 2.369 30.184 1.00 84.06 97 LEU A C 1
ATOM 759 O O . LEU A 1 97 ? -3.332 2.955 29.463 1.00 84.06 97 LEU A O 1
ATOM 763 N N . LYS A 1 98 ? -3.897 2.148 31.483 1.00 89.69 98 LYS A N 1
ATOM 764 C CA . LYS A 1 98 ? -2.658 2.557 32.161 1.00 89.69 98 LYS A CA 1
ATOM 765 C C . LYS A 1 98 ? -1.431 1.868 31.559 1.00 89.69 98 LYS A C 1
ATOM 767 O O . LYS A 1 98 ? -0.444 2.537 31.256 1.00 89.69 98 LYS A O 1
ATOM 772 N N . CYS A 1 99 ? -1.484 0.556 31.320 1.00 89.88 99 CYS A N 1
ATOM 773 C CA . CYS A 1 99 ? -0.409 -0.183 30.649 1.00 89.88 99 CYS A CA 1
ATOM 774 C C . CYS A 1 99 ? -0.140 0.349 29.232 1.00 89.88 99 CYS A C 1
ATOM 776 O O . CYS A 1 99 ? 1.016 0.584 28.869 1.00 89.88 99 CYS A O 1
ATOM 778 N N . ARG A 1 100 ? -1.197 0.601 28.450 1.00 88.31 100 ARG A N 1
ATOM 779 C CA . ARG A 1 100 ? -1.111 1.157 27.092 1.00 88.31 100 ARG A CA 1
ATOM 780 C C . ARG A 1 100 ? -0.483 2.553 27.083 1.00 88.31 100 ARG A C 1
ATOM 782 O O . ARG A 1 100 ? 0.438 2.793 26.299 1.00 88.31 100 ARG A O 1
ATOM 789 N N . ASN A 1 101 ? -0.920 3.443 27.975 1.00 91.38 101 ASN A N 1
ATOM 790 C CA . ASN A 1 101 ? -0.351 4.785 28.115 1.00 91.38 101 ASN A CA 1
ATOM 791 C C . ASN A 1 101 ? 1.118 4.730 28.540 1.00 91.38 101 ASN A C 1
ATOM 793 O O . ASN A 1 101 ? 1.958 5.389 27.932 1.00 91.38 101 ASN A O 1
ATOM 797 N N . ASN A 1 102 ? 1.468 3.875 29.500 1.00 92.62 102 ASN A N 1
ATOM 798 C CA . ASN A 1 102 ? 2.858 3.694 29.915 1.00 92.62 102 ASN A CA 1
ATOM 799 C C . ASN A 1 102 ? 3.744 3.184 28.768 1.00 92.62 102 ASN A C 1
ATOM 801 O O . ASN A 1 102 ? 4.868 3.660 28.601 1.00 92.62 102 ASN A O 1
ATOM 805 N N . ALA A 1 103 ? 3.254 2.254 27.944 1.00 91.00 103 ALA A N 1
ATOM 806 C CA . ALA A 1 103 ? 3.972 1.786 26.759 1.00 91.00 103 ALA A CA 1
ATOM 807 C C . ALA A 1 103 ? 4.156 2.904 25.715 1.00 91.00 103 ALA A C 1
ATOM 809 O O . ALA A 1 103 ? 5.236 3.043 25.133 1.00 91.00 103 ALA A O 1
ATOM 810 N N . HIS A 1 104 ? 3.127 3.731 25.507 1.00 89.88 104 HIS A N 1
ATOM 811 C CA . HIS A 1 104 ? 3.190 4.899 24.630 1.00 89.88 104 HIS A CA 1
ATOM 812 C C . HIS A 1 104 ? 4.222 5.928 25.121 1.00 89.88 104 HIS A C 1
ATOM 814 O O . HIS A 1 104 ? 5.113 6.310 24.361 1.00 89.88 104 HIS A O 1
ATOM 820 N N . LEU A 1 105 ? 4.184 6.292 26.406 1.00 92.00 105 LEU A N 1
ATOM 821 C CA . LEU A 1 105 ? 5.138 7.217 27.024 1.00 92.00 105 LEU A CA 1
ATOM 822 C C . LEU A 1 105 ? 6.572 6.674 26.984 1.00 92.00 105 LEU A C 1
ATOM 824 O O . LEU A 1 105 ? 7.493 7.402 26.618 1.00 92.00 105 LEU A O 1
ATOM 828 N N . LYS A 1 106 ? 6.781 5.379 27.270 1.00 89.50 106 LYS A N 1
ATOM 829 C CA . LYS A 1 106 ? 8.094 4.721 27.121 1.00 89.50 106 LYS A CA 1
ATOM 830 C C . LYS A 1 106 ? 8.608 4.808 25.682 1.00 89.50 106 LYS A C 1
ATOM 832 O O . LYS A 1 106 ? 9.793 5.065 25.470 1.00 89.50 106 LYS A O 1
ATOM 837 N N . ARG A 1 107 ? 7.737 4.630 24.682 1.00 87.06 107 ARG A N 1
ATOM 838 C CA . ARG A 1 107 ? 8.094 4.777 23.262 1.00 87.06 107 ARG A CA 1
ATOM 839 C C . ARG A 1 107 ? 8.485 6.217 22.921 1.00 87.06 107 ARG A C 1
ATOM 841 O O . ARG A 1 107 ? 9.470 6.396 22.209 1.00 87.06 107 ARG A O 1
ATOM 848 N N . ILE A 1 108 ? 7.754 7.218 23.418 1.00 86.12 108 ILE A N 1
ATOM 849 C CA . ILE A 1 108 ? 8.097 8.638 23.226 1.00 86.12 108 ILE A CA 1
ATOM 850 C C . ILE A 1 108 ? 9.454 8.948 23.861 1.00 86.12 108 ILE A C 1
ATOM 852 O O . ILE A 1 108 ? 10.335 9.444 23.163 1.00 86.12 108 ILE A O 1
ATOM 856 N N . LYS A 1 109 ? 9.667 8.573 25.130 1.00 87.50 109 LYS A N 1
ATOM 857 C CA . LYS A 1 109 ? 10.946 8.787 25.827 1.00 87.50 109 LYS A CA 1
ATOM 858 C C . LYS A 1 109 ? 12.113 8.148 25.075 1.00 87.50 109 LYS A C 1
ATOM 860 O O . LYS A 1 109 ? 13.103 8.817 24.808 1.00 87.50 109 LYS A O 1
ATOM 865 N N . ARG A 1 110 ? 11.980 6.890 24.627 1.00 81.50 110 ARG A N 1
ATOM 866 C CA . ARG A 1 110 ? 13.003 6.242 23.782 1.00 81.50 110 ARG A CA 1
ATOM 867 C C . ARG A 1 110 ? 13.281 7.048 22.508 1.00 81.50 110 ARG A C 1
ATOM 869 O O . ARG A 1 110 ? 14.437 7.255 22.163 1.00 81.50 110 ARG A O 1
ATOM 876 N N . ARG A 1 111 ? 12.246 7.539 21.818 1.00 77.81 111 ARG A N 1
ATOM 877 C CA . ARG A 1 111 ? 12.416 8.371 20.612 1.00 77.81 111 ARG A CA 1
ATOM 878 C C . ARG A 1 111 ? 13.128 9.697 20.899 1.00 77.81 111 ARG A C 1
ATOM 880 O O . ARG A 1 111 ? 13.890 10.129 20.043 1.00 77.81 111 ARG A O 1
ATOM 887 N N . GLN A 1 112 ? 12.908 10.301 22.067 1.00 80.69 112 GLN A N 1
ATOM 888 C CA . GLN A 1 112 ? 13.603 11.518 22.503 1.00 80.69 112 GLN A CA 1
ATOM 889 C C . GLN A 1 112 ? 15.083 11.251 22.815 1.00 80.69 112 GLN A C 1
ATOM 891 O O . GLN A 1 112 ? 15.941 11.964 22.300 1.00 80.69 112 GLN A O 1
ATOM 896 N N . PHE A 1 113 ? 15.403 10.183 23.556 1.00 72.19 113 PHE A N 1
ATOM 897 C CA . PHE A 1 113 ? 16.795 9.789 23.834 1.00 72.19 113 PHE A CA 1
ATOM 898 C C . PHE A 1 113 ? 17.590 9.516 22.551 1.00 72.19 113 PHE A C 1
ATOM 900 O O . PHE A 1 113 ? 18.716 9.980 22.396 1.00 72.19 113 PHE A O 1
ATOM 907 N N . PHE A 1 114 ? 16.978 8.832 21.582 1.00 68.94 114 PHE A N 1
ATOM 908 C CA . PHE A 1 114 ? 17.591 8.596 20.275 1.00 68.94 114 PHE A CA 1
ATOM 909 C C . PHE A 1 114 ? 17.376 9.744 19.281 1.00 68.94 114 PHE A C 1
ATOM 911 O O . PHE A 1 114 ? 17.682 9.569 18.105 1.00 68.94 114 PHE A O 1
ATOM 918 N N . SER A 1 115 ? 16.864 10.909 19.697 1.00 74.38 115 SER A N 1
ATOM 919 C CA . SER A 1 115 ? 16.631 12.027 18.775 1.00 74.38 115 SER A CA 1
ATOM 920 C C . SER A 1 115 ? 17.950 12.555 18.221 1.00 74.38 115 SER A C 1
ATOM 922 O O . SER A 1 115 ? 18.094 12.657 17.008 1.00 74.38 115 SER A O 1
ATOM 924 N N . LYS A 1 116 ? 18.953 12.767 19.087 1.00 70.56 116 LYS A N 1
ATOM 925 C CA . LYS A 1 116 ? 20.302 13.195 18.675 1.00 70.56 116 LYS A CA 1
ATOM 926 C C . LYS A 1 116 ? 20.999 12.146 17.803 1.00 70.56 116 LYS A C 1
ATOM 928 O O . LYS A 1 116 ? 21.574 12.483 16.777 1.00 70.56 116 LYS A O 1
ATOM 933 N N . GLU A 1 117 ? 20.884 10.862 18.151 1.00 70.75 117 GLU A N 1
ATOM 934 C CA . GLU A 1 117 ? 21.439 9.765 17.341 1.00 70.75 117 GLU A CA 1
ATOM 935 C C . GLU A 1 117 ? 20.723 9.629 15.986 1.00 70.75 117 GLU A C 1
ATOM 937 O O . GLU A 1 117 ? 21.350 9.334 14.971 1.00 70.75 117 GLU A O 1
ATOM 942 N N . LYS A 1 118 ? 19.411 9.879 15.933 1.00 70.94 118 LYS A N 1
ATOM 943 C CA . LYS A 1 118 ? 18.633 9.915 14.691 1.00 70.94 118 LYS A CA 1
ATOM 944 C C . LYS A 1 118 ? 19.020 11.116 13.828 1.00 70.94 118 LYS A C 1
ATOM 946 O O . LYS A 1 118 ? 19.127 10.942 12.618 1.00 70.94 118 LYS A O 1
ATOM 951 N N . GLU A 1 119 ? 19.257 12.283 14.425 1.00 71.19 119 GLU A N 1
ATOM 952 C CA . GLU A 1 119 ? 19.792 13.478 13.755 1.00 71.19 119 GLU A CA 1
ATOM 953 C C . GLU A 1 119 ? 21.177 13.184 13.163 1.00 71.19 119 GLU A C 1
ATOM 955 O O . GLU A 1 119 ? 21.387 13.339 11.963 1.00 71.19 119 GLU A O 1
ATOM 960 N N . ARG A 1 120 ? 22.082 12.609 13.966 1.00 67.25 120 ARG A N 1
ATOM 961 C CA . ARG A 1 120 ? 23.427 12.194 13.542 1.00 67.25 120 ARG A CA 1
ATOM 962 C C . ARG A 1 120 ? 23.384 11.166 12.409 1.00 67.25 120 ARG A C 1
ATOM 964 O O . ARG A 1 120 ? 24.131 11.267 11.440 1.00 67.25 120 ARG A O 1
ATOM 971 N N . ARG A 1 121 ? 22.482 10.180 12.483 1.00 66.62 121 ARG A N 1
ATOM 972 C CA . ARG A 1 121 ? 22.261 9.195 11.406 1.00 66.62 121 ARG A CA 1
ATOM 973 C C . ARG A 1 121 ? 21.649 9.814 10.155 1.00 66.62 121 ARG A C 1
ATOM 975 O O . ARG A 1 121 ? 21.964 9.350 9.067 1.00 66.62 121 ARG A O 1
ATOM 982 N N . LYS A 1 122 ? 20.779 10.821 10.276 1.00 65.12 122 LYS A N 1
ATOM 983 C CA . LYS A 1 122 ? 20.279 11.577 9.120 1.00 65.12 122 LYS A CA 1
ATOM 984 C C . LYS A 1 122 ? 21.419 12.348 8.469 1.00 65.12 122 LYS A C 1
ATOM 986 O O . LYS A 1 122 ? 21.620 12.166 7.279 1.00 65.12 122 LYS A O 1
ATOM 991 N N . GLN A 1 123 ? 22.208 13.103 9.233 1.00 61.78 123 GLN A N 1
ATOM 992 C CA . GLN A 1 123 ? 23.377 13.818 8.710 1.00 61.78 123 GLN A CA 1
ATOM 993 C C . GLN A 1 123 ? 24.342 12.869 7.982 1.00 61.78 123 GLN A C 1
ATOM 995 O O . GLN A 1 123 ? 24.745 13.161 6.867 1.00 61.78 123 GLN A O 1
ATOM 1000 N N . ARG A 1 124 ? 24.603 11.674 8.532 1.00 60.66 124 ARG A N 1
ATOM 1001 C CA . ARG A 1 124 ? 25.403 10.622 7.868 1.00 60.66 124 ARG A CA 1
ATOM 1002 C C . ARG A 1 124 ? 24.744 9.985 6.637 1.00 60.66 124 ARG A C 1
ATOM 1004 O O . ARG A 1 124 ? 25.437 9.469 5.773 1.00 60.66 124 ARG A O 1
ATOM 1011 N N . LYS A 1 125 ? 23.411 9.961 6.554 1.00 57.06 125 LYS A N 1
ATOM 1012 C CA . LYS A 1 125 ? 22.686 9.474 5.366 1.00 57.06 125 LYS A CA 1
ATOM 1013 C C . LYS A 1 125 ? 22.630 10.523 4.257 1.00 57.06 125 LYS A C 1
ATOM 1015 O O . LYS A 1 125 ? 22.629 10.151 3.093 1.00 57.06 125 LYS A O 1
ATOM 1020 N N . TYR A 1 126 ? 22.599 11.804 4.619 1.00 50.81 126 TYR A N 1
ATOM 1021 C CA . TYR A 1 126 ? 22.634 12.925 3.680 1.00 50.81 126 TYR A CA 1
ATOM 1022 C C . TYR A 1 126 ? 24.063 13.386 3.346 1.00 50.81 126 TYR A C 1
ATOM 1024 O O . TYR A 1 126 ? 24.234 14.122 2.384 1.00 50.81 126 TYR A O 1
ATOM 1032 N N . SER A 1 127 ? 25.096 12.905 4.053 1.00 51.19 127 SER A N 1
ATOM 1033 C CA . SER A 1 127 ? 26.504 13.097 3.662 1.00 51.19 127 SER A CA 1
ATOM 1034 C C . SER A 1 127 ? 26.922 12.239 2.462 1.00 51.19 127 SER A C 1
ATOM 1036 O O . SER A 1 127 ? 27.999 12.444 1.923 1.00 51.19 127 SER A O 1
ATOM 1038 N N . HIS A 1 128 ? 26.080 11.283 2.046 1.00 49.19 128 HIS A N 1
ATOM 1039 C CA . HIS A 1 128 ? 26.198 10.551 0.779 1.00 49.19 128 HIS A CA 1
ATOM 1040 C C . HIS A 1 128 ? 25.297 11.171 -0.307 1.00 49.19 128 HIS A C 1
ATOM 1042 O O . HIS A 1 128 ? 24.826 10.499 -1.221 1.00 49.19 128 HIS A O 1
ATOM 1048 N N . ILE A 1 129 ? 24.997 12.462 -0.213 1.00 52.44 129 ILE A N 1
ATOM 1049 C CA . ILE A 1 129 ? 24.769 13.226 -1.433 1.00 52.44 129 ILE A CA 1
ATOM 1050 C C . ILE A 1 129 ? 26.132 13.852 -1.703 1.00 52.44 129 ILE A C 1
ATOM 1052 O O . ILE A 1 129 ? 26.471 14.835 -1.037 1.00 52.44 129 ILE A O 1
ATOM 1056 N N . PRO A 1 130 ? 26.966 13.270 -2.585 1.00 50.56 130 PRO A N 1
ATOM 1057 C CA . PRO A 1 130 ? 28.075 14.047 -3.096 1.00 50.56 130 PRO A CA 1
ATOM 1058 C C . PRO A 1 130 ? 27.456 15.308 -3.708 1.00 50.56 130 PRO A C 1
ATOM 1060 O O . PRO A 1 130 ? 26.385 15.253 -4.316 1.00 50.56 130 PRO A O 1
ATOM 1063 N N . LYS A 1 131 ? 28.110 16.460 -3.560 1.00 54.84 131 LYS A N 1
ATOM 1064 C CA . LYS A 1 131 ? 27.813 17.662 -4.362 1.00 54.84 131 LYS A CA 1
ATOM 1065 C C . LYS A 1 131 ? 28.176 17.439 -5.849 1.00 54.84 131 LYS A C 1
ATOM 1067 O O . LYS A 1 131 ? 28.626 18.352 -6.523 1.00 54.84 131 LYS A O 1
ATOM 1072 N N . GLY A 1 132 ? 28.004 16.215 -6.330 1.00 55.91 132 GLY A N 1
ATOM 1073 C CA . GLY A 1 132 ? 28.632 15.636 -7.492 1.00 55.91 132 GLY A CA 1
ATOM 1074 C C . GLY A 1 132 ? 27.936 14.329 -7.878 1.00 55.91 132 GLY A C 1
ATOM 1075 O O . GLY A 1 132 ? 27.268 13.700 -7.050 1.00 55.91 132 GLY A O 1
ATOM 1076 N N . GLY A 1 133 ? 27.966 13.994 -9.163 1.00 57.72 133 GLY A N 1
ATOM 1077 C CA . GLY A 1 133 ? 27.190 12.912 -9.732 1.00 57.72 133 GLY A CA 1
ATOM 1078 C C . GLY A 1 133 ? 27.643 11.523 -9.301 1.00 57.72 133 GLY A C 1
ATOM 1079 O O . GLY A 1 133 ? 28.613 11.311 -8.577 1.00 57.72 133 GLY A O 1
ATOM 1080 N N . ASP A 1 134 ? 26.834 10.561 -9.733 1.00 61.81 134 ASP A N 1
ATOM 1081 C CA . ASP A 1 134 ? 27.001 9.126 -9.515 1.00 61.81 134 ASP A CA 1
ATOM 1082 C C . ASP A 1 134 ? 28.444 8.666 -9.816 1.00 61.81 134 ASP A C 1
ATOM 1084 O O . ASP A 1 134 ? 29.102 9.196 -10.706 1.00 61.81 134 ASP A O 1
ATOM 1088 N N . LYS A 1 135 ? 28.905 7.623 -9.116 1.00 65.56 135 LYS A N 1
ATOM 1089 C CA . LYS A 1 135 ? 30.139 6.869 -9.387 1.00 65.56 135 LYS A CA 1
ATOM 1090 C C . LYS A 1 135 ? 30.359 6.570 -10.880 1.00 65.56 135 LYS A C 1
ATOM 1092 O O . LYS A 1 135 ? 31.505 6.469 -11.301 1.00 65.56 135 LYS A O 1
ATOM 1097 N N . ASN A 1 136 ? 29.285 6.435 -11.661 1.00 66.44 136 ASN A N 1
ATOM 1098 C CA . ASN A 1 136 ? 29.347 6.195 -13.106 1.00 66.44 136 ASN A CA 1
ATOM 1099 C C . ASN A 1 136 ? 29.424 7.470 -13.971 1.00 66.44 136 ASN A C 1
ATOM 1101 O O . ASN A 1 136 ? 29.842 7.384 -15.120 1.00 66.44 136 ASN A O 1
ATOM 1105 N N . TYR A 1 137 ? 29.015 8.636 -13.456 1.00 65.94 137 TYR A N 1
ATOM 1106 C CA . TYR A 1 137 ? 28.823 9.866 -14.245 1.00 65.94 137 TYR A CA 1
ATOM 1107 C C . TYR A 1 137 ? 29.615 11.090 -13.739 1.00 65.94 137 TYR A C 1
ATOM 1109 O O . TYR A 1 137 ? 29.742 12.068 -14.474 1.00 65.94 137 TYR A O 1
ATOM 1117 N N . GLY A 1 138 ? 30.193 11.031 -12.533 1.00 72.50 138 GLY A N 1
ATOM 1118 C CA . GLY A 1 138 ? 31.059 12.064 -11.954 1.00 72.50 138 GLY A CA 1
ATOM 1119 C C . GLY A 1 138 ? 30.363 13.397 -11.654 1.00 72.50 138 GLY A C 1
ATOM 1120 O O . GLY A 1 138 ? 29.173 13.577 -11.895 1.00 72.50 138 GLY A O 1
ATOM 1121 N N . ASP A 1 139 ? 31.119 14.360 -11.125 1.00 70.44 139 ASP A N 1
ATOM 1122 C CA . ASP A 1 139 ? 30.580 15.618 -10.584 1.00 70.44 139 ASP A CA 1
ATOM 1123 C C . ASP A 1 139 ? 29.925 16.536 -11.630 1.00 70.44 139 ASP A C 1
ATOM 1125 O O . ASP A 1 139 ? 29.013 17.291 -11.296 1.00 70.44 139 ASP A O 1
ATOM 1129 N N . PHE A 1 140 ? 30.335 16.424 -12.900 1.00 66.25 140 PHE A N 1
ATOM 1130 C CA . PHE A 1 140 ? 29.876 17.276 -14.002 1.00 66.25 140 PHE A CA 1
ATOM 1131 C C . PHE A 1 140 ? 29.812 16.492 -15.326 1.00 66.25 140 PHE A C 1
ATOM 1133 O O . PHE A 1 140 ? 30.786 16.503 -16.088 1.00 66.25 140 PHE A O 1
ATOM 1140 N N . PRO A 1 141 ? 28.695 15.812 -15.643 1.00 70.12 141 PRO A N 1
ATOM 1141 C CA . PRO A 1 141 ? 28.537 15.162 -16.940 1.00 70.12 141 PRO A CA 1
ATOM 1142 C C . PRO A 1 141 ? 28.478 16.229 -18.045 1.00 70.12 141 PRO A C 1
ATOM 1144 O O . PRO A 1 141 ? 27.505 16.967 -18.165 1.00 70.12 141 PRO A O 1
ATOM 1147 N N . LYS A 1 142 ? 29.553 16.346 -18.837 1.00 71.00 142 LYS A N 1
ATOM 1148 C CA . LYS A 1 142 ? 29.716 17.407 -19.852 1.00 71.00 142 LYS A CA 1
ATOM 1149 C C . LYS A 1 142 ? 28.939 17.156 -21.147 1.00 71.00 142 LYS A C 1
ATOM 1151 O O . LYS A 1 142 ? 28.621 18.111 -21.848 1.00 71.00 142 LYS A O 1
ATOM 1156 N N . LYS A 1 143 ? 28.679 15.894 -21.503 1.00 73.06 143 LYS A N 1
ATOM 1157 C CA . LYS A 1 143 ? 27.994 15.527 -22.750 1.00 73.06 143 LYS A CA 1
ATOM 1158 C C . LYS A 1 143 ? 27.295 14.171 -22.596 1.00 73.06 143 LYS A C 1
ATOM 1160 O O . LYS A 1 143 ? 27.918 13.257 -22.053 1.00 73.06 143 LYS A O 1
ATOM 1165 N N . PRO A 1 144 ? 26.040 14.013 -23.052 1.00 79.06 144 PRO A N 1
ATOM 1166 C CA . PRO A 1 144 ? 25.418 12.697 -23.146 1.00 79.06 144 PRO A CA 1
ATOM 1167 C C . PRO A 1 144 ? 26.229 11.804 -24.096 1.00 79.06 144 PRO A C 1
ATOM 1169 O O . PRO A 1 144 ? 26.753 12.268 -25.107 1.00 79.06 144 PRO A O 1
ATOM 1172 N N . GLY A 1 145 ? 26.345 10.514 -23.770 1.00 82.62 145 GLY A N 1
ATOM 1173 C CA . GLY A 1 145 ? 27.074 9.538 -24.595 1.00 82.62 145 GLY A CA 1
ATOM 1174 C C . GLY A 1 145 ? 26.391 9.205 -25.928 1.00 82.62 145 GLY A C 1
ATOM 1175 O O . GLY A 1 145 ? 26.942 8.452 -26.723 1.00 82.62 145 GLY A O 1
ATOM 1176 N N . ILE A 1 146 ? 25.201 9.756 -26.165 1.00 87.56 146 ILE A N 1
ATOM 1177 C CA . ILE A 1 146 ? 24.390 9.562 -27.364 1.00 87.56 146 ILE A CA 1
ATOM 1178 C C . ILE A 1 146 ? 24.074 10.916 -27.996 1.00 87.56 146 ILE A C 1
ATOM 1180 O O . ILE A 1 146 ? 23.994 11.934 -27.304 1.00 87.56 146 ILE A O 1
ATOM 1184 N N . THR A 1 147 ? 23.918 10.927 -29.317 1.00 92.25 147 THR A N 1
ATOM 1185 C CA . THR A 1 147 ? 23.421 12.094 -30.047 1.00 92.25 147 THR A CA 1
ATOM 1186 C C . THR A 1 147 ? 21.937 12.305 -29.753 1.00 92.25 147 THR A C 1
ATOM 1188 O O . THR A 1 147 ? 21.231 11.365 -29.387 1.00 92.25 147 THR A O 1
ATOM 1191 N N . GLU A 1 148 ? 21.458 13.536 -29.932 1.00 89.88 148 GLU A N 1
ATOM 1192 C CA . GLU A 1 148 ? 20.041 13.866 -29.735 1.00 89.88 148 GLU A CA 1
ATOM 1193 C C . GLU A 1 148 ? 19.140 13.025 -30.650 1.00 89.88 148 GLU A C 1
ATOM 1195 O O . GLU A 1 148 ? 18.144 12.470 -30.205 1.00 89.88 148 GLU A O 1
ATOM 1200 N N . GLU A 1 149 ? 19.537 12.829 -31.906 1.00 92.88 149 GLU A N 1
ATOM 1201 C CA . GLU A 1 149 ? 18.809 11.986 -32.862 1.00 92.88 149 GLU A CA 1
ATOM 1202 C C . GLU A 1 149 ? 18.657 10.546 -32.359 1.00 92.88 149 GLU A C 1
ATOM 1204 O O . GLU A 1 149 ? 17.567 9.978 -32.380 1.00 92.88 149 GLU A O 1
ATOM 1209 N N . MET A 1 150 ? 19.738 9.969 -31.830 1.00 93.12 150 MET A N 1
ATOM 1210 C CA . MET A 1 150 ? 19.712 8.613 -31.291 1.00 93.12 150 MET A CA 1
ATOM 1211 C C . MET A 1 150 ? 18.887 8.534 -30.004 1.00 93.12 150 MET A C 1
ATOM 1213 O O . MET A 1 150 ? 18.204 7.538 -29.775 1.00 93.12 150 MET A O 1
ATOM 1217 N N . TYR A 1 151 ? 18.891 9.591 -29.190 1.00 92.19 151 TYR A N 1
ATOM 1218 C CA . TYR A 1 151 ? 17.993 9.697 -28.044 1.00 92.19 151 TYR A CA 1
ATOM 1219 C C . TYR A 1 151 ? 16.523 9.696 -28.472 1.00 92.19 151 TYR A C 1
ATOM 1221 O O . TYR A 1 151 ? 15.738 8.939 -27.906 1.00 92.19 151 TYR A O 1
ATOM 1229 N N . GLN A 1 152 ? 16.157 10.475 -29.492 1.00 94.56 152 GLN A N 1
ATOM 1230 C CA . GLN A 1 152 ? 14.783 10.528 -29.993 1.00 94.56 152 GLN A CA 1
ATOM 1231 C C . GLN A 1 152 ? 14.326 9.182 -30.570 1.00 94.56 152 GLN A C 1
ATOM 1233 O O . GLN A 1 152 ? 13.201 8.757 -30.306 1.00 94.56 152 GLN A O 1
ATOM 1238 N N . ILE A 1 153 ? 15.205 8.465 -31.279 1.00 95.25 153 ILE A N 1
ATOM 1239 C CA . ILE A 1 153 ? 14.924 7.103 -31.761 1.00 95.25 153 ILE A CA 1
ATOM 1240 C C . ILE A 1 153 ? 14.678 6.158 -30.580 1.00 95.25 153 ILE A C 1
ATOM 1242 O O . ILE A 1 153 ? 13.643 5.500 -30.526 1.00 95.25 153 ILE A O 1
ATOM 1246 N N . LEU A 1 154 ? 15.582 6.134 -29.594 1.00 92.88 154 LEU A N 1
ATOM 1247 C CA . LEU A 1 154 ? 15.451 5.276 -28.411 1.00 92.88 154 LEU A CA 1
ATOM 1248 C C . LEU A 1 154 ? 14.198 5.600 -27.592 1.00 92.88 154 LEU A C 1
ATOM 1250 O O . LEU A 1 154 ? 13.550 4.696 -27.061 1.00 92.88 154 LEU A O 1
ATOM 1254 N N . LEU A 1 155 ? 13.858 6.883 -27.480 1.00 92.19 155 LEU A N 1
ATOM 1255 C CA . LEU A 1 155 ? 12.652 7.339 -26.805 1.00 92.19 155 LEU A CA 1
ATOM 1256 C C . LEU A 1 155 ? 11.404 6.862 -27.550 1.00 92.19 155 LEU A C 1
ATOM 1258 O O . LEU A 1 155 ? 10.497 6.326 -26.915 1.00 92.19 155 LEU A O 1
ATOM 1262 N N . SER A 1 156 ? 11.372 7.017 -28.874 1.00 93.25 156 SER A N 1
ATOM 1263 C CA . SER A 1 156 ? 10.264 6.559 -29.715 1.00 93.25 156 SER A CA 1
ATOM 1264 C C . SER A 1 156 ? 10.093 5.043 -29.620 1.00 93.25 156 SER A C 1
ATOM 1266 O O . SER A 1 156 ? 9.005 4.570 -29.301 1.00 93.25 156 SER A O 1
ATOM 1268 N N . ASP A 1 157 ? 11.176 4.272 -29.746 1.00 91.75 157 ASP A N 1
ATOM 1269 C CA . ASP A 1 157 ? 11.172 2.816 -29.565 1.00 91.75 157 ASP A CA 1
ATOM 1270 C C . ASP A 1 157 ? 10.661 2.404 -28.185 1.00 91.75 157 ASP A C 1
ATOM 1272 O O . ASP A 1 157 ? 9.868 1.469 -28.053 1.00 91.75 157 ASP A O 1
ATOM 1276 N N . HIS A 1 158 ? 11.101 3.097 -27.135 1.00 89.31 158 HIS A N 1
ATOM 1277 C CA . HIS A 1 158 ? 10.638 2.830 -25.782 1.00 89.31 158 HIS A CA 1
ATOM 1278 C C . HIS A 1 158 ? 9.142 3.129 -25.628 1.00 89.31 158 HIS A C 1
ATOM 1280 O O . HIS A 1 158 ? 8.415 2.314 -25.066 1.00 89.31 158 HIS A O 1
ATOM 1286 N N . MET A 1 159 ? 8.661 4.259 -26.149 1.00 89.19 159 MET A N 1
ATOM 1287 C CA . MET A 1 159 ? 7.238 4.604 -26.114 1.00 89.19 159 MET A CA 1
ATOM 1288 C C . MET A 1 159 ? 6.394 3.618 -26.924 1.00 89.19 159 MET A C 1
ATOM 1290 O O . MET A 1 159 ? 5.346 3.189 -26.448 1.00 89.19 159 MET A O 1
ATOM 1294 N N . ASN A 1 160 ? 6.878 3.177 -28.085 1.00 87.50 160 ASN A N 1
ATOM 1295 C CA . ASN A 1 160 ? 6.209 2.175 -28.910 1.00 87.50 160 ASN A CA 1
ATOM 1296 C C . ASN A 1 160 ? 6.093 0.825 -28.189 1.00 87.50 160 ASN A C 1
ATOM 1298 O O . ASN A 1 160 ? 5.038 0.202 -28.245 1.00 87.50 160 ASN A O 1
ATOM 1302 N N . LYS A 1 161 ? 7.115 0.407 -27.427 1.00 84.69 161 LYS A N 1
ATOM 1303 C CA . LYS A 1 161 ? 7.041 -0.795 -26.568 1.00 84.69 161 LYS A CA 1
ATOM 1304 C C . LYS A 1 161 ? 5.984 -0.680 -25.465 1.00 84.69 161 LYS A C 1
ATOM 1306 O O . LYS A 1 161 ? 5.432 -1.690 -25.032 1.00 84.69 161 LYS A O 1
ATOM 1311 N N . LEU A 1 162 ? 5.697 0.533 -24.989 1.00 83.56 162 LEU A N 1
ATOM 1312 C CA . LEU A 1 162 ? 4.651 0.759 -23.988 1.00 83.56 162 LEU A CA 1
ATOM 1313 C C . LEU A 1 162 ? 3.241 0.681 -24.583 1.00 83.56 162 LEU A C 1
ATOM 1315 O O . LEU A 1 162 ? 2.294 0.413 -23.840 1.00 83.56 162 LEU A O 1
ATOM 1319 N N . LEU A 1 163 ? 3.077 0.876 -25.890 1.00 84.94 163 LEU A N 1
ATOM 1320 C CA . LEU A 1 163 ? 1.787 0.719 -26.556 1.00 84.94 163 LEU A CA 1
ATOM 1321 C C . LEU A 1 163 ? 1.449 -0.773 -26.718 1.00 84.94 163 LEU A C 1
ATOM 1323 O O . LEU A 1 163 ? 2.332 -1.614 -26.864 1.00 84.94 163 LEU A O 1
ATOM 1327 N N . VAL A 1 164 ? 0.159 -1.112 -26.645 1.00 76.81 164 VAL A N 1
ATOM 1328 C CA . VAL A 1 164 ? -0.344 -2.449 -26.998 1.00 76.81 164 VAL A CA 1
ATOM 1329 C C . VAL A 1 164 ? -1.205 -2.299 -28.235 1.00 76.81 164 VAL A C 1
ATOM 1331 O O . VAL A 1 164 ? -2.241 -1.642 -28.179 1.00 76.81 164 VAL A O 1
ATOM 1334 N N . SER A 1 165 ? -0.769 -2.886 -29.343 1.00 70.19 165 SER A N 1
ATOM 1335 C CA . SER A 1 165 ? -1.480 -2.824 -30.620 1.00 70.19 165 SER A CA 1
ATOM 1336 C C . SER A 1 165 ? -2.490 -3.961 -30.803 1.00 70.19 165 SER A C 1
ATOM 1338 O O . SER A 1 165 ? -3.538 -3.712 -31.387 1.00 70.19 165 SER A O 1
ATOM 1340 N N . ASN A 1 166 ? -2.233 -5.169 -30.277 1.00 77.75 166 ASN A N 1
ATOM 1341 C CA . ASN A 1 166 ? -3.169 -6.297 -30.376 1.00 77.75 166 ASN A CA 1
ATOM 1342 C C . ASN A 1 166 ? -3.315 -7.045 -29.038 1.00 77.75 166 ASN A C 1
ATOM 1344 O O . ASN A 1 166 ? -2.392 -7.729 -28.596 1.00 77.75 166 ASN A O 1
ATOM 1348 N N . ASN A 1 167 ? -4.459 -6.881 -28.366 1.00 79.06 167 ASN A N 1
ATOM 1349 C CA . ASN A 1 167 ? -4.693 -7.451 -27.032 1.00 79.06 167 ASN A CA 1
ATOM 1350 C C . ASN A 1 167 ? -4.990 -8.959 -27.067 1.00 79.06 167 ASN A C 1
ATOM 1352 O O . ASN A 1 167 ? -4.608 -9.664 -26.134 1.00 79.06 167 ASN A O 1
ATOM 1356 N N . ASP A 1 168 ? -5.638 -9.451 -28.124 1.00 84.38 168 ASP A N 1
ATOM 1357 C CA . ASP A 1 168 ? -6.146 -10.828 -28.173 1.00 84.38 168 ASP A CA 1
ATOM 1358 C C . ASP A 1 168 ? -5.013 -11.852 -28.343 1.00 84.38 168 ASP A C 1
ATOM 1360 O O . ASP A 1 168 ? -4.938 -12.835 -27.605 1.00 84.38 168 ASP A O 1
ATOM 1364 N N . ASP A 1 169 ? -4.055 -11.574 -29.230 1.00 84.88 169 ASP A N 1
ATOM 1365 C CA . ASP A 1 169 ? -2.875 -12.429 -29.418 1.00 84.88 169 ASP A CA 1
ATOM 1366 C C . ASP A 1 169 ? -1.999 -12.478 -28.158 1.00 84.88 169 ASP A C 1
ATOM 1368 O O . ASP A 1 169 ? -1.447 -13.523 -27.800 1.00 84.88 169 ASP A O 1
ATOM 1372 N N . LEU A 1 170 ? -1.887 -11.344 -27.457 1.00 84.62 170 LEU A N 1
ATOM 1373 C CA . LEU A 1 170 ? -1.133 -11.253 -26.210 1.00 84.62 170 LEU A CA 1
ATOM 1374 C C . LEU A 1 170 ? -1.802 -12.032 -25.079 1.00 84.62 170 LEU A C 1
ATOM 1376 O O . LEU A 1 170 ? -1.092 -12.643 -24.280 1.00 84.62 170 LEU A O 1
ATOM 1380 N N . GLU A 1 171 ? -3.135 -12.046 -25.003 1.00 88.75 171 GLU A N 1
ATOM 1381 C CA . GLU A 1 171 ? -3.858 -12.881 -24.039 1.00 88.75 171 GLU A CA 1
ATOM 1382 C C . GLU A 1 171 ? -3.490 -14.348 -24.240 1.00 88.75 171 GLU A C 1
ATOM 1384 O O . GLU A 1 171 ? -3.010 -14.981 -23.300 1.00 88.75 171 GLU A O 1
ATOM 1389 N N . ILE A 1 172 ? -3.597 -14.846 -25.476 1.00 88.88 172 ILE A N 1
ATOM 1390 C CA . ILE A 1 172 ? -3.331 -16.247 -25.818 1.00 88.88 172 ILE A CA 1
ATOM 1391 C C . ILE A 1 172 ? -1.887 -16.633 -25.466 1.00 88.88 172 ILE A C 1
ATOM 1393 O O . ILE A 1 172 ? -1.665 -17.622 -24.767 1.00 88.88 172 ILE A O 1
ATOM 1397 N N . GLN A 1 173 ? -0.903 -15.829 -25.883 1.00 85.25 173 GLN A N 1
ATOM 1398 C CA . GLN A 1 173 ? 0.527 -16.093 -25.649 1.00 85.25 173 GLN A CA 1
ATOM 1399 C C . GLN A 1 173 ? 0.945 -15.997 -24.172 1.00 85.25 173 GLN A C 1
ATOM 1401 O O . GLN A 1 173 ? 2.012 -16.484 -23.781 1.00 85.25 173 GLN A O 1
ATOM 1406 N N . THR A 1 174 ? 0.130 -15.354 -23.335 1.00 86.12 174 THR A N 1
ATOM 1407 C CA . THR A 1 174 ? 0.446 -15.128 -21.921 1.00 86.12 174 THR A CA 1
ATOM 1408 C C . THR A 1 174 ? -0.475 -15.856 -20.945 1.00 86.12 174 THR A C 1
ATOM 1410 O O . THR A 1 174 ? -0.344 -15.670 -19.731 1.00 86.12 174 THR A O 1
ATOM 1413 N N . ARG A 1 175 ? -1.329 -16.769 -21.433 1.00 88.75 175 ARG A N 1
ATOM 1414 C CA . ARG A 1 175 ? -2.235 -17.589 -20.603 1.00 88.75 175 ARG A CA 1
ATOM 1415 C C . ARG A 1 175 ? -1.538 -18.355 -19.489 1.00 88.75 175 ARG A C 1
ATOM 1417 O O . ARG A 1 175 ? -2.073 -18.465 -18.389 1.00 88.75 175 ARG A O 1
ATOM 1424 N N . GLU A 1 176 ? -0.329 -18.840 -19.747 1.00 87.00 176 GLU A N 1
ATOM 1425 C CA . GLU A 1 176 ? 0.472 -19.582 -18.767 1.00 87.00 176 GLU A CA 1
ATOM 1426 C C . GLU A 1 176 ? 1.099 -18.683 -17.684 1.00 87.00 176 GLU A C 1
ATOM 1428 O O . GLU A 1 176 ? 1.776 -19.157 -16.768 1.00 87.00 176 GLU A O 1
ATOM 1433 N N . GLN A 1 177 ? 0.863 -17.368 -17.754 1.00 86.44 177 GLN A N 1
ATOM 1434 C CA . GLN A 1 177 ? 1.297 -16.377 -16.777 1.00 86.44 177 GLN A CA 1
ATOM 1435 C C . GLN A 1 177 ? 2.793 -16.517 -16.457 1.00 86.44 177 GLN A C 1
ATOM 1437 O O . GLN A 1 177 ? 3.638 -16.330 -17.320 1.00 86.44 177 GLN A O 1
ATOM 1442 N N . ALA A 1 178 ? 3.153 -16.838 -15.210 1.00 82.56 178 ALA A N 1
ATOM 1443 C CA . ALA A 1 178 ? 4.541 -16.864 -14.747 1.00 82.56 178 ALA A CA 1
ATOM 1444 C C . ALA A 1 178 ? 5.434 -17.882 -15.482 1.00 82.56 178 ALA A C 1
ATOM 1446 O O . ALA A 1 178 ? 6.657 -17.705 -15.486 1.00 82.56 178 ALA A O 1
ATOM 1447 N N . CYS A 1 179 ? 4.832 -18.908 -16.088 1.00 82.50 179 CYS A N 1
ATOM 1448 C CA . CYS A 1 179 ? 5.530 -19.919 -16.876 1.00 82.50 179 CYS A CA 1
ATOM 1449 C C . CYS A 1 179 ? 5.860 -19.432 -18.296 1.00 82.50 179 CYS A C 1
ATOM 1451 O O . CYS A 1 179 ? 6.849 -19.884 -18.864 1.00 82.50 179 CYS A O 1
ATOM 1453 N N . SER A 1 180 ? 5.122 -18.446 -18.820 1.00 86.06 180 SER A N 1
ATOM 1454 C CA . SER A 1 180 ? 5.410 -17.813 -20.110 1.00 86.06 180 SER A CA 1
ATOM 1455 C C . SER A 1 180 ? 6.484 -16.734 -19.958 1.00 86.06 180 SER A C 1
ATOM 1457 O O . SER A 1 180 ? 6.404 -15.839 -19.110 1.00 86.06 180 SER A O 1
ATOM 1459 N N . GLU A 1 181 ? 7.508 -16.791 -20.806 1.00 86.56 181 GLU A N 1
ATOM 1460 C CA . GLU A 1 181 ? 8.524 -15.742 -20.890 1.00 86.56 181 GLU A CA 1
ATOM 1461 C C . GLU A 1 181 ? 7.921 -14.418 -21.363 1.00 86.56 181 GLU A C 1
ATOM 1463 O O . GLU A 1 181 ? 8.171 -13.374 -20.756 1.00 86.56 181 GLU A O 1
ATOM 1468 N N . ARG A 1 182 ? 7.017 -14.487 -22.346 1.00 86.69 182 ARG A N 1
ATOM 1469 C CA . ARG A 1 182 ? 6.318 -13.328 -22.907 1.00 86.69 182 ARG A CA 1
ATOM 1470 C C . ARG A 1 182 ? 5.531 -12.558 -21.848 1.00 86.69 182 ARG A C 1
ATOM 1472 O O . ARG A 1 182 ? 5.545 -11.331 -21.820 1.00 86.69 182 ARG A O 1
ATOM 1479 N N . TRP A 1 183 ? 4.913 -13.266 -20.902 1.00 86.38 183 TRP A N 1
ATOM 1480 C CA . TRP A 1 183 ? 4.240 -12.638 -19.763 1.00 86.38 183 TRP A CA 1
ATOM 1481 C C . TRP A 1 183 ? 5.208 -11.872 -18.853 1.00 86.38 183 TRP A C 1
ATOM 1483 O O . TRP A 1 183 ? 4.861 -10.810 -18.332 1.00 86.38 183 TRP A O 1
ATOM 1493 N N . ARG A 1 184 ? 6.426 -12.387 -18.636 1.00 84.75 184 ARG A N 1
ATOM 1494 C CA . ARG A 1 184 ? 7.440 -11.704 -17.815 1.00 84.75 184 ARG A CA 1
ATOM 1495 C C . ARG A 1 184 ? 7.945 -10.436 -18.495 1.00 84.75 184 ARG A C 1
ATOM 1497 O O . ARG A 1 184 ? 8.094 -9.424 -17.808 1.00 84.75 184 ARG A O 1
ATOM 1504 N N . GLU A 1 185 ? 8.154 -10.484 -19.807 1.00 86.38 185 GLU A N 1
ATOM 1505 C CA . GLU A 1 185 ? 8.526 -9.320 -20.616 1.00 86.38 185 GLU A CA 1
ATOM 1506 C C . GLU A 1 185 ? 7.452 -8.233 -20.550 1.00 86.38 185 GLU A C 1
ATOM 1508 O O . GLU A 1 185 ? 7.735 -7.118 -20.113 1.00 86.38 185 GLU A O 1
ATOM 1513 N N . GLU A 1 186 ? 6.198 -8.559 -20.873 1.00 86.38 186 GLU A N 1
ATOM 1514 C CA . GLU A 1 186 ? 5.091 -7.593 -20.847 1.00 86.38 186 GLU A CA 1
ATOM 1515 C C . GLU A 1 186 ? 4.891 -6.989 -19.450 1.00 86.38 186 GLU A C 1
ATOM 1517 O O . GLU A 1 186 ? 4.673 -5.787 -19.291 1.00 86.38 186 GLU A O 1
ATOM 1522 N N . LYS A 1 187 ? 5.055 -7.792 -18.395 1.00 83.44 187 LYS A N 1
ATOM 1523 C CA . LYS A 1 187 ? 4.972 -7.319 -17.008 1.00 83.44 187 LYS A CA 1
ATOM 1524 C C . LYS A 1 187 ? 6.157 -6.436 -16.587 1.00 83.44 187 LYS A C 1
ATOM 1526 O O . LYS A 1 187 ? 6.046 -5.731 -15.586 1.00 83.44 187 LYS A O 1
ATOM 1531 N N . SER A 1 188 ? 7.279 -6.469 -17.308 1.00 82.06 188 SER A N 1
ATOM 1532 C CA . SER A 1 188 ? 8.408 -5.552 -17.092 1.00 82.06 188 SER A CA 1
ATOM 1533 C C . SER A 1 188 ? 8.138 -4.163 -17.679 1.00 82.06 188 SER A C 1
ATOM 1535 O O . SER A 1 188 ? 8.525 -3.162 -17.078 1.00 82.06 188 SER A O 1
ATOM 1537 N N . PHE A 1 189 ? 7.392 -4.096 -18.785 1.00 84.06 189 PHE A N 1
ATOM 1538 C CA . PHE A 1 189 ? 6.994 -2.842 -19.427 1.00 84.06 189 PHE A CA 1
ATOM 1539 C C . PHE A 1 189 ? 5.744 -2.216 -18.794 1.00 84.06 189 PHE A C 1
ATOM 1541 O O . PHE A 1 189 ? 5.509 -1.017 -18.939 1.00 84.06 189 PHE A O 1
ATOM 1548 N N . ARG A 1 190 ? 4.928 -3.004 -18.080 1.00 83.44 190 ARG A N 1
ATOM 1549 C CA . ARG A 1 190 ? 3.583 -2.593 -17.645 1.00 83.44 190 ARG A CA 1
ATOM 1550 C C . ARG A 1 190 ? 3.409 -2.592 -16.141 1.00 83.44 190 ARG A C 1
ATOM 1552 O O . ARG A 1 190 ? 3.877 -3.475 -15.429 1.00 83.44 190 ARG A O 1
ATOM 1559 N N . LEU A 1 191 ? 2.629 -1.626 -15.654 1.00 84.56 191 LEU A N 1
ATOM 1560 C CA . LEU A 1 191 ? 2.223 -1.585 -14.257 1.00 84.56 191 LEU A CA 1
ATOM 1561 C C . LEU A 1 191 ? 1.068 -2.574 -14.006 1.00 84.56 191 LEU A C 1
ATOM 1563 O O . LEU A 1 191 ? -0.034 -2.350 -14.507 1.00 84.56 191 LEU A O 1
ATOM 1567 N N . PRO A 1 192 ? 1.250 -3.622 -13.181 1.00 83.19 192 PRO A N 1
ATOM 1568 C CA . PRO A 1 192 ? 0.175 -4.567 -12.908 1.00 83.19 192 PRO A CA 1
ATOM 1569 C C . PRO A 1 192 ? -0.905 -3.940 -12.021 1.00 83.19 192 PRO A C 1
ATOM 1571 O O . PRO A 1 192 ? -0.604 -3.187 -11.086 1.00 83.19 192 PRO A O 1
ATOM 1574 N N . SER A 1 193 ? -2.159 -4.351 -12.221 1.00 84.12 193 SER A N 1
ATOM 1575 C CA . SER A 1 193 ? -3.313 -3.910 -11.418 1.00 84.12 193 SER A CA 1
ATOM 1576 C C . SER A 1 193 ? -3.097 -4.091 -9.907 1.00 84.12 193 SER A C 1
ATOM 1578 O O . SER A 1 193 ? -3.451 -3.222 -9.110 1.00 84.12 193 SER A O 1
ATOM 1580 N N . SER A 1 194 ? -2.403 -5.160 -9.498 1.00 84.50 194 SER A N 1
ATOM 1581 C CA . SER A 1 194 ? -2.064 -5.442 -8.096 1.00 84.50 194 SER A CA 1
ATOM 1582 C C . SER A 1 194 ? -1.199 -4.363 -7.427 1.00 84.50 194 SER A C 1
ATOM 1584 O O . SER A 1 194 ? -1.183 -4.250 -6.198 1.00 84.50 194 SER A O 1
ATOM 1586 N N . TYR A 1 195 ? -0.455 -3.579 -8.212 1.00 84.81 195 TYR A N 1
ATOM 1587 C CA . TYR A 1 195 ? 0.388 -2.488 -7.722 1.00 84.81 195 TYR A CA 1
ATOM 1588 C C . TYR A 1 195 ? -0.212 -1.108 -7.973 1.00 84.81 195 TYR A C 1
ATOM 1590 O O . TYR A 1 195 ? 0.212 -0.161 -7.311 1.00 84.81 195 TYR A O 1
ATOM 1598 N N . PHE A 1 196 ? -1.230 -0.990 -8.830 1.00 87.00 196 PHE A N 1
ATOM 1599 C CA . PHE A 1 196 ? -1.853 0.285 -9.184 1.00 87.00 196 PHE A CA 1
ATOM 1600 C C . PHE A 1 196 ? -2.238 1.114 -7.953 1.00 87.00 196 PHE A C 1
ATOM 1602 O O . PHE A 1 196 ? -1.787 2.246 -7.795 1.00 87.00 196 PHE A O 1
ATOM 1609 N N . LYS A 1 197 ? -2.958 0.513 -6.993 1.00 87.00 197 LYS A N 1
ATOM 1610 C CA . LYS A 1 197 ? -3.349 1.191 -5.743 1.00 87.00 197 LYS A CA 1
ATOM 1611 C C . LYS A 1 197 ? -2.148 1.702 -4.941 1.00 87.00 197 LYS A C 1
ATOM 1613 O O . LYS A 1 197 ? -2.244 2.750 -4.305 1.00 87.00 197 LYS A O 1
ATOM 1618 N N . GLN A 1 198 ? -1.040 0.961 -4.933 1.00 84.94 198 GLN A N 1
ATOM 1619 C CA . GLN A 1 198 ? 0.173 1.339 -4.202 1.00 84.94 198 GLN A CA 1
ATOM 1620 C C . GLN A 1 198 ? 0.910 2.491 -4.884 1.00 84.94 198 GLN A C 1
ATOM 1622 O O . GLN A 1 198 ? 1.502 3.313 -4.189 1.00 84.94 198 GLN A O 1
ATOM 1627 N N . VAL A 1 199 ? 0.869 2.544 -6.217 1.00 86.56 199 VAL A N 1
ATOM 1628 C CA . VAL A 1 199 ? 1.458 3.631 -7.007 1.00 86.56 199 VAL A CA 1
ATOM 1629 C C . VAL A 1 199 ? 0.613 4.894 -6.867 1.00 86.56 199 VAL A C 1
ATOM 1631 O O . VAL A 1 199 ? 1.143 5.931 -6.481 1.00 86.56 199 VAL A O 1
ATOM 1634 N N . ALA A 1 200 ? -0.702 4.786 -7.075 1.00 87.94 200 ALA A N 1
ATOM 1635 C CA . ALA A 1 200 ? -1.632 5.912 -7.027 1.00 87.94 200 ALA A CA 1
ATOM 1636 C C . ALA A 1 200 ? -1.695 6.576 -5.640 1.00 87.94 200 ALA A C 1
ATOM 1638 O O . ALA A 1 200 ? -1.715 7.795 -5.534 1.00 87.94 200 ALA A O 1
ATOM 1639 N N . ASN A 1 201 ? -1.663 5.787 -4.559 1.00 86.44 201 ASN A N 1
ATOM 1640 C CA . ASN A 1 201 ? -1.733 6.307 -3.185 1.00 86.44 201 ASN A CA 1
ATOM 1641 C C . ASN A 1 201 ? -0.354 6.518 -2.540 1.00 86.44 201 ASN A C 1
ATOM 1643 O O . ASN A 1 201 ? -0.232 6.612 -1.311 1.00 86.44 201 ASN A O 1
ATOM 1647 N N . LYS A 1 202 ? 0.717 6.530 -3.338 1.00 85.19 202 LYS A N 1
ATOM 1648 C CA . LYS A 1 202 ? 2.076 6.692 -2.829 1.00 85.19 202 LYS A CA 1
ATOM 1649 C C . LYS A 1 202 ? 2.243 8.088 -2.223 1.00 85.19 202 LYS A C 1
ATOM 1651 O O . LYS A 1 202 ? 2.049 9.103 -2.879 1.00 85.19 202 LYS A O 1
ATOM 1656 N N . ARG A 1 203 ? 2.727 8.151 -0.980 1.00 79.50 203 ARG A N 1
ATOM 1657 C CA . ARG A 1 203 ? 3.137 9.420 -0.359 1.00 79.50 203 ARG A CA 1
ATOM 1658 C C . ARG A 1 203 ? 4.405 9.955 -1.025 1.00 79.50 203 ARG A C 1
ATOM 1660 O O . ARG A 1 203 ? 5.340 9.189 -1.275 1.00 79.50 203 ARG A O 1
ATOM 1667 N N . SER A 1 204 ? 4.483 11.270 -1.217 1.00 78.12 204 SER A N 1
ATOM 1668 C CA . SER A 1 204 ? 5.664 11.962 -1.764 1.00 78.12 204 SER A CA 1
ATOM 1669 C C . SER A 1 204 ? 6.959 11.604 -1.023 1.00 78.12 204 SER A C 1
ATOM 1671 O O . SER A 1 204 ? 7.992 11.389 -1.647 1.00 78.12 204 SER A O 1
ATOM 1673 N N . SER A 1 205 ? 6.880 11.412 0.296 1.00 79.31 205 SER A N 1
ATOM 1674 C CA . SER A 1 205 ? 8.006 11.051 1.166 1.00 79.31 205 SER A CA 1
ATOM 1675 C C . SER A 1 205 ? 8.513 9.607 1.041 1.00 79.31 205 SER A C 1
ATOM 1677 O O . SER A 1 205 ? 9.541 9.267 1.625 1.00 79.31 205 SER A O 1
ATOM 1679 N N . THR A 1 206 ? 7.812 8.727 0.320 1.00 73.12 206 THR A N 1
ATOM 1680 C CA . THR A 1 206 ? 8.255 7.337 0.118 1.00 73.12 206 THR A CA 1
ATOM 1681 C C . THR A 1 206 ? 9.165 7.256 -1.106 1.00 73.12 206 THR A C 1
ATOM 1683 O O . THR A 1 206 ? 8.815 7.760 -2.170 1.00 73.12 206 THR A O 1
ATOM 1686 N N . LEU A 1 207 ? 10.320 6.598 -0.996 1.00 75.56 207 LEU A N 1
ATOM 1687 C CA . LEU A 1 207 ? 11.221 6.399 -2.137 1.00 75.56 207 LEU A CA 1
ATOM 1688 C C . LEU A 1 207 ? 10.634 5.395 -3.139 1.00 75.56 207 LEU A C 1
ATOM 1690 O O . LEU A 1 207 ? 10.116 4.347 -2.747 1.00 75.56 207 LEU A O 1
ATOM 1694 N N . PHE A 1 208 ? 10.743 5.707 -4.432 1.00 77.19 208 PHE A N 1
ATOM 1695 C CA . PHE A 1 208 ? 10.220 4.867 -5.517 1.00 77.19 208 PHE A CA 1
ATOM 1696 C C . PHE A 1 208 ? 11.003 3.550 -5.666 1.00 77.19 208 PHE A C 1
ATOM 1698 O O . PHE A 1 208 ? 10.428 2.514 -5.984 1.00 77.19 208 PHE A O 1
ATOM 1705 N N . SER A 1 209 ? 12.290 3.549 -5.308 1.00 77.81 209 SER A N 1
ATOM 1706 C CA . SER A 1 209 ? 13.177 2.379 -5.379 1.00 77.81 209 SER A CA 1
ATOM 1707 C C . SER A 1 209 ? 12.666 1.159 -4.601 1.00 77.81 209 SER A C 1
ATOM 1709 O O . SER A 1 209 ? 12.790 0.029 -5.062 1.00 77.81 209 SER A O 1
ATOM 1711 N N . ASN A 1 210 ? 12.027 1.358 -3.445 1.00 77.06 210 ASN A N 1
ATOM 1712 C CA . ASN A 1 210 ? 11.449 0.259 -2.661 1.00 77.06 210 ASN A CA 1
ATOM 1713 C C . ASN A 1 210 ? 10.198 -0.344 -3.313 1.00 77.06 210 ASN A C 1
ATOM 1715 O O . ASN A 1 210 ? 9.843 -1.492 -3.047 1.00 77.06 210 ASN A O 1
ATOM 1719 N N . LEU A 1 211 ? 9.477 0.441 -4.111 1.00 80.62 211 LEU A N 1
ATOM 1720 C CA . LEU A 1 211 ? 8.333 -0.043 -4.871 1.00 80.62 211 LEU A CA 1
ATOM 1721 C C . LEU A 1 211 ? 8.818 -0.879 -6.062 1.00 80.62 211 LEU A C 1
ATOM 1723 O O . LEU A 1 211 ? 8.372 -2.013 -6.192 1.00 80.62 211 LEU A O 1
ATOM 1727 N N . VAL A 1 212 ? 9.798 -0.378 -6.821 1.00 80.44 212 VAL A N 1
ATOM 1728 C CA . VAL A 1 212 ? 10.422 -1.090 -7.954 1.00 80.44 212 VAL A CA 1
ATOM 1729 C C . VAL A 1 212 ? 11.002 -2.437 -7.516 1.00 80.44 212 VAL A C 1
ATOM 1731 O O . VAL A 1 212 ? 10.607 -3.475 -8.041 1.00 80.44 212 VAL A O 1
ATOM 1734 N N . LYS A 1 213 ? 11.797 -2.464 -6.436 1.00 79.00 213 LYS A N 1
ATOM 1735 C CA . LYS A 1 213 ? 12.335 -3.718 -5.870 1.00 79.00 213 LYS A CA 1
ATOM 1736 C C . LYS A 1 213 ? 11.249 -4.742 -5.534 1.00 79.00 213 LYS A C 1
ATOM 1738 O O . LYS A 1 213 ? 11.460 -5.942 -5.676 1.00 79.00 213 LYS A O 1
ATOM 1743 N N . ARG A 1 214 ? 10.077 -4.293 -5.071 1.00 76.56 214 ARG A N 1
ATOM 1744 C CA . ARG A 1 214 ? 8.947 -5.181 -4.741 1.00 76.56 214 ARG A CA 1
ATOM 1745 C C . ARG A 1 214 ? 8.204 -5.690 -5.971 1.00 76.56 214 ARG A C 1
ATOM 1747 O O . ARG A 1 214 ? 7.538 -6.718 -5.866 1.00 76.56 214 ARG A O 1
ATOM 1754 N N . MET A 1 215 ? 8.267 -4.975 -7.091 1.00 76.69 215 MET A N 1
ATOM 1755 C CA . MET A 1 215 ? 7.727 -5.451 -8.364 1.00 76.69 215 MET A CA 1
ATOM 1756 C C . MET A 1 215 ? 8.648 -6.517 -8.972 1.00 76.69 215 MET A C 1
ATOM 1758 O O . MET A 1 215 ? 8.160 -7.564 -9.385 1.00 76.69 215 MET A O 1
ATOM 1762 N N . GLU A 1 216 ? 9.969 -6.322 -8.908 1.00 68.12 216 GLU A N 1
ATOM 1763 C CA . GLU A 1 216 ? 10.964 -7.279 -9.421 1.00 68.12 216 GLU A CA 1
ATOM 1764 C C . GLU A 1 216 ? 11.048 -8.574 -8.594 1.00 68.12 216 GLU A C 1
ATOM 1766 O O . GLU A 1 216 ? 11.032 -9.676 -9.139 1.00 68.12 216 GLU A O 1
ATOM 1771 N N . THR A 1 217 ? 11.114 -8.471 -7.262 1.00 59.28 217 THR A N 1
ATOM 1772 C CA . THR A 1 217 ? 11.336 -9.636 -6.375 1.00 59.28 217 THR A CA 1
ATOM 1773 C C . THR A 1 217 ? 10.183 -10.639 -6.374 1.00 59.28 217 THR A C 1
ATOM 1775 O O . THR A 1 217 ? 10.421 -11.843 -6.330 1.00 59.28 217 THR A O 1
ATOM 1778 N N . ARG A 1 218 ? 8.931 -10.179 -6.485 1.00 56.31 218 ARG A N 1
ATOM 1779 C CA . ARG A 1 218 ? 7.759 -11.069 -6.570 1.00 56.31 218 ARG A CA 1
ATOM 1780 C C . ARG A 1 218 ? 7.633 -11.791 -7.907 1.00 56.31 218 ARG A C 1
ATOM 1782 O O . ARG A 1 218 ? 6.972 -12.822 -7.958 1.00 56.31 218 ARG A O 1
ATOM 1789 N N . SER A 1 219 ? 8.253 -11.276 -8.965 1.00 53.06 219 SER A N 1
ATOM 1790 C CA . SER A 1 219 ? 8.328 -11.984 -10.245 1.00 53.06 219 SER A CA 1
ATOM 1791 C C . SER A 1 219 ? 9.321 -13.154 -10.202 1.00 53.06 219 SER A C 1
ATOM 1793 O O . SER A 1 219 ? 9.186 -14.066 -11.004 1.00 53.06 219 SER A O 1
ATOM 1795 N N . LYS A 1 220 ? 10.257 -13.174 -9.237 1.00 51.47 220 LYS A N 1
ATOM 1796 C CA . LYS A 1 220 ? 11.247 -14.254 -9.051 1.00 51.47 220 LYS A CA 1
ATOM 1797 C C . LYS A 1 220 ? 10.836 -15.344 -8.048 1.00 51.47 220 LYS A C 1
ATOM 1799 O O . LYS A 1 220 ? 11.450 -16.396 -8.033 1.00 51.47 220 LYS A O 1
ATOM 1804 N N . GLN A 1 221 ? 9.826 -15.107 -7.206 1.00 47.12 221 GLN A N 1
ATOM 1805 C CA . GLN A 1 221 ? 9.410 -16.022 -6.122 1.00 47.12 221 GLN A CA 1
ATOM 1806 C C . GLN A 1 221 ? 8.304 -17.026 -6.506 1.00 47.12 221 GLN A C 1
ATOM 1808 O O . GLN A 1 221 ? 7.805 -17.731 -5.637 1.00 47.12 221 GLN A O 1
ATOM 1813 N N . LYS A 1 222 ? 7.871 -17.060 -7.772 1.00 45.44 222 LYS A N 1
ATOM 1814 C CA . LYS A 1 222 ? 6.853 -18.003 -8.282 1.00 45.44 222 LYS A CA 1
ATOM 1815 C C . LYS A 1 222 ? 7.450 -19.095 -9.193 1.00 45.44 222 LYS A C 1
ATOM 1817 O O . LYS A 1 222 ? 6.742 -19.601 -10.057 1.00 45.44 222 LYS A O 1
ATOM 1822 N N . LEU A 1 223 ? 8.736 -19.396 -9.020 1.00 41.12 223 LEU A N 1
ATOM 1823 C CA . LEU A 1 223 ? 9.397 -20.582 -9.569 1.00 41.12 223 LEU A CA 1
ATOM 1824 C C . LEU A 1 223 ? 9.522 -21.619 -8.457 1.00 41.12 223 LEU A C 1
ATOM 1826 O O . LEU A 1 223 ? 9.883 -21.192 -7.335 1.00 41.12 223 LEU A O 1
#

Organism: Araneus ventricosus (NCBI:txid182803)

Sequence (223 aa):
MLEESSELLSLMESSGMLRVIDEEINRALVSCSNTLIYNVTNNPAENNRNQFCKTFGGKRIDFAKAGTCQQPAQQWHKQVNEVVTGKSPTTPLRKYLKCRNNAHLKRIKRRQFFSKEKERRKQRKYSHIPKGGDKNYGDFPKKPGITEEMYQILLSDHMNKLLVSNNDDLEIQTREQACSERWREEKSFRLPSSYFKQVANKRSSTLFSNLVKRMETRSKQKL

Secondary structure (DSSP, 8-state):
--HHHHHHHHHHHHTTHHHHHHHHHIIIIITTHHHHHTT-S--HHHHHHHHHHHHHTSS---GGGTTSS-SHHHHHHHHHHHHHHSS-TTHHHHHHHHHHHHHHHHHHHHHHHTHHHHHHHHHHHHTTS-SS--TTT-S---S-SS-HHHHHHHHHHHHHHHS-S-HHHHHHHHTTGGG-HHHHHHHHHS--HHHHHHHHT--TTS-THHHHHHHHHHHHTT-

pLDDT: mean 72.13, std 13.73, range [41.12, 95.25]

Radius of gyration: 35.63 Å; chains: 1; bounding box: 84×38×85 Å

Foldseek 3Di:
DVVVVVVVVVVCVVVCVVVVVVVVCCVQCVVCVVVVVVVPPVRVVVVVVVVVCCVVVNPHPDPVPVPDPDDDVVVVVQVVCCVVVVDGPCVVVVVVVVVVVVVVVVVVVVCVVCVVVVVVVVVVVVVVPDCWDDPVQTHDNPDDPDDPVVVVVVVVVLVVLLDDDDDPVLCVQCVVPLVHPSNVVNLVSDDDPVCPVVVVPPDPPDDCVVVVCVSVVVSVPPD